Protein AF-A0A2E5NGU3-F1 (afdb_monomer_lite)

Structure (mmCIF, N/CA/C/O backbone):
data_AF-A0A2E5NGU3-F1
#
_entry.id   AF-A0A2E5NGU3-F1
#
loop_
_atom_site.group_PDB
_atom_site.id
_atom_site.type_symbol
_atom_site.label_atom_id
_atom_site.label_alt_id
_atom_site.label_comp_id
_atom_site.label_asym_id
_atom_site.label_entity_id
_atom_site.label_seq_id
_atom_site.pdbx_PDB_ins_code
_atom_site.Cartn_x
_atom_site.Cartn_y
_atom_site.Cartn_z
_atom_site.occupancy
_atom_site.B_iso_or_equiv
_atom_site.auth_seq_id
_atom_site.auth_comp_id
_atom_site.auth_asym_id
_atom_site.auth_atom_id
_atom_site.pdbx_PDB_model_num
ATOM 1 N N . MET A 1 1 ? -1.882 14.318 8.779 1.00 90.50 1 MET A N 1
ATOM 2 C CA . MET A 1 1 ? -1.784 12.913 9.218 1.00 90.50 1 MET A CA 1
ATOM 3 C C . MET A 1 1 ? -1.372 12.943 10.666 1.00 90.50 1 MET A C 1
ATOM 5 O O . MET A 1 1 ? -0.532 13.774 10.994 1.00 90.50 1 MET A O 1
ATOM 9 N N . ARG A 1 2 ? -1.967 12.102 11.505 1.00 94.69 2 ARG A N 1
ATOM 10 C CA . ARG A 1 2 ? -1.539 11.923 12.894 1.00 94.69 2 ARG A CA 1
ATOM 11 C C . ARG A 1 2 ? -1.647 10.456 13.289 1.00 94.69 2 ARG A C 1
ATOM 13 O O . ARG A 1 2 ? -2.562 9.778 12.820 1.00 94.69 2 ARG A O 1
ATOM 20 N N . GLU A 1 3 ? -0.719 10.014 14.126 1.00 96.81 3 GLU A N 1
ATOM 21 C CA . GLU A 1 3 ? -0.807 8.746 14.852 1.00 96.81 3 GLU A CA 1
ATOM 22 C C . GLU A 1 3 ? -1.838 8.894 15.981 1.00 96.81 3 GLU A C 1
ATOM 24 O O . GLU A 1 3 ? -1.931 9.961 16.596 1.00 96.81 3 GLU A O 1
ATOM 29 N N . VAL A 1 4 ? -2.654 7.865 16.204 1.00 97.12 4 VAL A N 1
ATOM 30 C CA . VAL A 1 4 ? -3.703 7.825 17.232 1.00 97.12 4 VAL A CA 1
ATOM 31 C C . VAL A 1 4 ? -3.799 6.426 17.832 1.00 97.12 4 VAL A C 1
ATOM 33 O O . VAL A 1 4 ? -3.482 5.440 17.165 1.00 97.12 4 VAL A O 1
ATOM 36 N N . SER A 1 5 ? -4.264 6.340 19.077 1.00 96.75 5 SER A N 1
ATOM 37 C CA . SER A 1 5 ? -4.714 5.072 19.650 1.00 96.75 5 SER A CA 1
ATOM 38 C C . SER A 1 5 ? -6.138 4.755 19.183 1.00 96.75 5 SER A C 1
ATOM 40 O O . SER A 1 5 ? -6.869 5.646 18.733 1.00 96.75 5 SER A O 1
ATOM 42 N N . TRP A 1 6 ? -6.552 3.494 19.313 1.00 96.88 6 TRP A N 1
ATOM 43 C CA . TRP A 1 6 ? -7.952 3.131 19.105 1.00 96.88 6 TRP A CA 1
ATOM 44 C C . TRP A 1 6 ? -8.870 3.886 20.069 1.00 96.88 6 TRP A C 1
ATOM 46 O O . TRP A 1 6 ? -9.827 4.513 19.629 1.00 96.88 6 TRP A O 1
ATOM 56 N N . ALA A 1 7 ? -8.535 3.908 21.363 1.00 96.06 7 ALA A N 1
ATOM 57 C CA . ALA A 1 7 ? -9.346 4.543 22.401 1.00 96.06 7 ALA A CA 1
ATOM 58 C C . ALA A 1 7 ? -9.624 6.035 22.134 1.00 96.06 7 ALA A C 1
ATOM 60 O O . ALA A 1 7 ? -10.742 6.500 22.345 1.00 96.06 7 ALA A O 1
ATOM 61 N N . ASP A 1 8 ? -8.640 6.777 21.618 1.00 95.75 8 ASP A N 1
ATOM 62 C CA . ASP A 1 8 ? -8.773 8.223 21.383 1.00 95.75 8 ASP A CA 1
ATOM 63 C C . ASP A 1 8 ? -9.542 8.575 20.102 1.00 95.75 8 ASP A C 1
ATOM 65 O O . ASP A 1 8 ? -9.946 9.724 19.903 1.00 95.75 8 ASP A O 1
ATOM 69 N N . ALA A 1 9 ? -9.667 7.626 19.173 1.00 96.88 9 ALA A N 1
ATOM 70 C CA . ALA A 1 9 ? -10.109 7.903 17.810 1.00 96.88 9 ALA A CA 1
ATOM 71 C C . ALA A 1 9 ? -11.081 6.862 17.239 1.00 96.88 9 ALA A C 1
ATOM 73 O O . ALA A 1 9 ? -11.336 6.870 16.031 1.00 96.88 9 ALA A O 1
ATOM 74 N N . GLN A 1 10 ? -11.636 6.002 18.093 1.00 96.81 10 GLN A N 1
ATOM 75 C CA . GLN A 1 10 ? -12.489 4.877 17.720 1.00 96.81 10 GLN A CA 1
ATOM 76 C C . GLN A 1 10 ? -13.621 5.302 16.785 1.00 96.81 10 GLN A C 1
ATOM 78 O O . GLN A 1 10 ? -13.763 4.728 15.712 1.00 96.81 10 GLN A O 1
ATOM 83 N N . GLU A 1 11 ? -14.379 6.341 17.139 1.00 97.31 11 GLU A N 1
ATOM 84 C CA . GLU A 1 11 ? -15.518 6.803 16.337 1.00 97.31 11 GLU A CA 1
ATOM 85 C C . GLU A 1 11 ? -15.098 7.200 14.912 1.00 97.31 11 GLU A C 1
ATOM 87 O O . GLU A 1 11 ? -15.717 6.789 13.931 1.00 97.31 11 GLU A O 1
ATOM 92 N N . ALA A 1 12 ? -13.995 7.941 14.776 1.00 97.50 12 ALA A N 1
ATOM 93 C CA . ALA A 1 12 ? -13.484 8.366 13.475 1.00 97.50 12 ALA A CA 1
ATOM 94 C C . ALA A 1 12 ? -12.958 7.183 12.644 1.00 97.50 12 ALA A C 1
ATOM 96 O O . ALA A 1 12 ? -13.209 7.114 11.439 1.00 97.50 12 ALA A O 1
ATOM 97 N N . LEU A 1 13 ? -12.239 6.250 13.278 1.00 98.06 13 LEU A N 1
ATOM 98 C CA . LEU A 1 13 ? -11.728 5.040 12.631 1.00 98.06 13 LEU A CA 1
ATOM 99 C C . LEU A 1 13 ? -12.879 4.145 12.166 1.00 98.06 13 LEU A C 1
ATOM 101 O O . LEU A 1 13 ? -12.899 3.730 11.007 1.00 98.06 13 LEU A O 1
ATOM 105 N N . GLN A 1 14 ? -13.859 3.903 13.039 1.00 97.69 14 GLN A N 1
ATOM 106 C CA . GLN A 1 14 ? -15.033 3.098 12.724 1.00 97.69 14 GLN A CA 1
ATOM 107 C C . GLN A 1 14 ? -15.872 3.738 11.621 1.00 97.69 14 GLN A C 1
ATOM 109 O O . GLN A 1 14 ? -16.286 3.040 10.701 1.00 97.69 14 GLN A O 1
ATOM 114 N N . SER A 1 15 ? -16.070 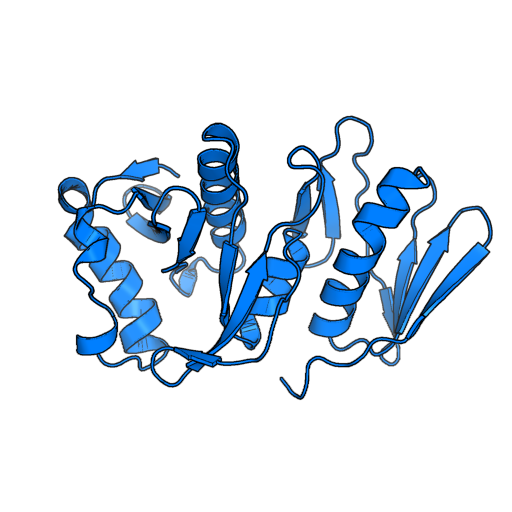5.058 11.656 1.00 97.50 15 SER A N 1
ATOM 115 C CA . SER A 1 15 ? -16.826 5.776 10.628 1.00 97.50 15 SER A CA 1
ATOM 116 C C . SER A 1 15 ? -16.208 5.619 9.234 1.00 97.50 15 SER A C 1
ATOM 118 O O . SER A 1 15 ? -16.922 5.311 8.280 1.00 97.50 15 SER A O 1
ATOM 120 N N . ILE A 1 16 ? -14.883 5.771 9.103 1.00 98.12 16 ILE A N 1
ATOM 121 C CA . ILE A 1 16 ? -14.189 5.602 7.814 1.00 98.12 16 ILE A CA 1
ATOM 122 C C . ILE A 1 16 ? -14.246 4.143 7.350 1.00 98.12 16 ILE A C 1
ATOM 124 O O . ILE A 1 16 ? -14.541 3.877 6.186 1.00 98.12 16 ILE A O 1
ATOM 128 N N . ARG A 1 17 ? -13.942 3.199 8.248 1.00 98.12 17 ARG A N 1
ATOM 129 C CA . ARG A 1 17 ? -13.890 1.762 7.934 1.00 98.12 17 ARG A CA 1
ATOM 130 C C . ARG A 1 17 ? -15.268 1.214 7.576 1.00 98.12 17 ARG A C 1
ATOM 132 O O . ARG A 1 17 ? -15.369 0.447 6.632 1.00 98.12 17 ARG A O 1
ATOM 139 N N . THR A 1 18 ? -16.326 1.681 8.235 1.00 98.19 18 THR A N 1
ATOM 140 C CA . THR A 1 18 ? -17.709 1.314 7.893 1.00 98.19 18 THR A CA 1
ATOM 141 C C . THR A 1 18 ? -18.058 1.761 6.478 1.00 98.19 18 THR A C 1
ATOM 143 O O . THR A 1 18 ? -18.464 0.937 5.670 1.00 98.19 18 THR A O 1
ATOM 146 N N . GLN A 1 19 ? -17.812 3.029 6.137 1.00 98.12 19 GLN A N 1
ATOM 147 C CA . GLN A 1 19 ? -18.104 3.543 4.794 1.00 98.12 19 GLN A CA 1
ATOM 148 C C . GLN A 1 19 ? -17.343 2.790 3.694 1.00 98.12 19 GLN A C 1
ATOM 150 O O . GLN A 1 19 ? -17.891 2.501 2.635 1.00 98.12 19 GLN A O 1
ATOM 155 N N . VAL A 1 20 ? -16.065 2.476 3.927 1.00 97.38 20 VAL A N 1
ATOM 156 C CA . VAL A 1 20 ? -15.205 1.890 2.888 1.00 97.38 20 VAL A CA 1
ATOM 157 C C . VAL A 1 20 ? -15.307 0.367 2.831 1.00 97.38 20 VAL A C 1
ATOM 159 O O . VAL A 1 20 ? -15.466 -0.186 1.749 1.00 97.38 20 VAL A O 1
ATOM 162 N N . PHE A 1 21 ? -15.190 -0.329 3.957 1.00 96.94 21 PHE A N 1
ATOM 163 C CA . PHE A 1 21 ? -15.131 -1.791 3.977 1.00 96.94 21 PHE A CA 1
ATOM 164 C C . PHE A 1 21 ? -16.527 -2.416 4.011 1.00 96.94 21 PHE A C 1
ATOM 166 O O . PHE A 1 21 ? -16.807 -3.322 3.233 1.00 96.94 21 PHE A O 1
ATOM 173 N N . ILE A 1 22 ? -17.434 -1.891 4.833 1.00 97.31 22 ILE A N 1
ATOM 174 C CA . ILE A 1 22 ? -18.773 -2.473 4.992 1.00 97.31 22 ILE A CA 1
ATOM 175 C C . ILE A 1 22 ? -19.712 -1.976 3.888 1.00 97.31 22 ILE A C 1
ATOM 177 O O . ILE A 1 22 ? -20.238 -2.766 3.113 1.00 97.31 22 ILE A O 1
ATOM 181 N N . GLU A 1 23 ? -19.923 -0.664 3.788 1.00 97.81 23 GLU A N 1
ATOM 182 C CA . GLU A 1 23 ? -20.938 -0.097 2.889 1.00 97.81 23 GLU A CA 1
ATOM 183 C C . GLU A 1 23 ? -20.520 -0.169 1.416 1.00 97.81 23 GLU A C 1
ATOM 185 O O . GLU A 1 23 ? -21.327 -0.521 0.557 1.00 97.81 23 GLU A O 1
ATOM 190 N N . GLU A 1 24 ? -19.265 0.169 1.108 1.00 96.19 24 GLU A N 1
ATOM 191 C CA . GLU A 1 24 ? -18.770 0.179 -0.271 1.00 96.19 24 GLU A CA 1
ATOM 192 C C . GLU A 1 24 ? -18.298 -1.200 -0.747 1.00 96.19 24 GLU A C 1
ATOM 194 O O . GLU A 1 24 ? -18.625 -1.589 -1.869 1.00 96.19 24 GLU A O 1
ATOM 199 N N . GLN A 1 25 ? -17.516 -1.924 0.059 1.00 95.19 25 GLN A N 1
ATOM 200 C CA . GLN A 1 25 ? -16.941 -3.214 -0.349 1.00 95.19 25 GLN A CA 1
ATOM 201 C C . GLN A 1 25 ? -17.793 -4.424 0.050 1.00 95.19 25 GLN A C 1
ATOM 203 O O . GLN A 1 25 ? -17.547 -5.515 -0.458 1.00 95.19 25 GLN A O 1
ATOM 208 N N . GLY A 1 26 ? -18.813 -4.243 0.894 1.00 96.12 26 GLY A N 1
ATOM 209 C CA . GLY A 1 26 ? -19.722 -5.318 1.284 1.00 96.12 26 GLY A CA 1
ATOM 210 C C . GLY A 1 26 ? -19.118 -6.334 2.255 1.00 96.12 26 GLY A C 1
ATOM 211 O O . GLY A 1 26 ? -19.627 -7.450 2.325 1.00 96.12 26 GLY A O 1
ATOM 212 N N . ILE A 1 27 ? -18.049 -5.979 2.978 1.00 95.81 27 ILE A N 1
ATOM 213 C CA . ILE A 1 27 ? -17.490 -6.823 4.043 1.00 95.81 27 ILE A CA 1
ATOM 214 C C . ILE A 1 27 ? -18.520 -6.934 5.172 1.00 95.81 27 ILE A C 1
ATOM 216 O O . ILE A 1 27 ? -19.114 -5.931 5.581 1.00 95.81 27 ILE A O 1
ATOM 220 N N . ASP A 1 28 ? -18.736 -8.149 5.681 1.00 95.69 28 ASP A N 1
ATOM 221 C CA . ASP A 1 28 ? -19.630 -8.360 6.816 1.00 95.69 28 ASP A CA 1
ATOM 222 C C . ASP A 1 28 ? -19.111 -7.564 8.031 1.00 95.69 28 ASP A C 1
ATOM 224 O O . ASP A 1 28 ? -17.925 -7.649 8.365 1.00 95.69 28 ASP A O 1
ATOM 228 N N . PRO A 1 29 ? -19.964 -6.790 8.730 1.00 94.56 29 PRO A N 1
ATOM 229 C CA . PRO A 1 29 ? -19.544 -6.048 9.913 1.00 94.56 29 PRO A CA 1
ATOM 230 C C . PRO A 1 29 ? -18.823 -6.894 10.970 1.00 94.56 29 PRO A C 1
ATOM 232 O O . PRO A 1 29 ? -18.005 -6.354 11.710 1.00 94.56 29 PRO A O 1
ATOM 235 N N . SER A 1 30 ? -19.126 -8.191 11.071 1.00 93.31 30 SER A N 1
ATOM 236 C CA . SER A 1 30 ? -18.478 -9.105 12.016 1.00 93.31 30 SER A CA 1
ATOM 237 C C . SER A 1 30 ? -17.044 -9.491 11.637 1.00 93.31 30 SER A C 1
ATOM 239 O O . SER A 1 30 ? -16.277 -9.837 12.534 1.00 93.31 30 SER A O 1
ATOM 241 N N . ASP A 1 31 ? -16.658 -9.354 10.365 1.00 93.56 31 ASP A N 1
ATOM 242 C CA . ASP A 1 31 ? -15.305 -9.644 9.869 1.00 93.56 31 ASP A CA 1
ATOM 243 C C . ASP A 1 31 ? -14.371 -8.419 9.924 1.00 93.56 31 ASP A C 1
ATOM 245 O O . ASP A 1 31 ? -13.144 -8.547 9.888 1.00 93.56 31 ASP A O 1
ATOM 249 N N . GLU A 1 32 ? -14.930 -7.209 10.018 1.00 94.75 32 GLU A N 1
ATOM 250 C CA . GLU A 1 32 ? -14.151 -5.968 9.953 1.00 94.75 32 GLU A CA 1
ATOM 251 C C . GLU A 1 32 ? -13.448 -5.622 11.275 1.00 94.75 32 GLU A C 1
ATOM 253 O O . GLU A 1 32 ? -12.320 -5.114 11.273 1.00 94.75 32 GLU A O 1
ATOM 258 N N . TRP A 1 33 ? -14.107 -5.861 12.409 1.00 94.06 33 TRP A N 1
ATOM 259 C CA . TRP A 1 33 ? -13.610 -5.469 13.730 1.00 94.06 33 TRP A CA 1
ATOM 260 C C . TRP A 1 33 ? -12.882 -6.630 14.395 1.00 94.06 33 TRP A C 1
ATOM 262 O O . TRP A 1 33 ? -13.455 -7.701 14.574 1.00 94.06 33 TRP A O 1
ATOM 272 N N . ASP A 1 34 ? -11.639 -6.410 14.828 1.00 92.19 34 ASP A N 1
ATOM 273 C CA . ASP A 1 34 ? -10.843 -7.464 15.459 1.00 92.19 34 ASP A CA 1
ATOM 274 C C . ASP A 1 34 ? -10.183 -6.995 16.769 1.00 92.19 34 ASP A C 1
ATOM 276 O O . ASP A 1 34 ? -9.945 -5.799 16.950 1.00 92.19 34 ASP A O 1
ATOM 280 N N . PRO A 1 35 ? -9.873 -7.907 17.717 1.00 94.06 35 PRO A N 1
ATOM 281 C CA . PRO A 1 35 ? -9.269 -7.529 18.997 1.00 94.06 35 PRO A CA 1
ATOM 282 C C . PRO A 1 35 ? -7.923 -6.812 18.866 1.00 94.06 35 PRO A C 1
ATOM 284 O O . PRO A 1 35 ? -7.572 -6.025 19.744 1.00 94.06 35 PRO A O 1
ATOM 287 N N . ALA A 1 36 ? -7.186 -7.045 17.773 1.00 95.94 36 ALA A N 1
ATOM 288 C CA . ALA A 1 36 ? -5.896 -6.406 17.551 1.00 95.94 36 ALA A CA 1
ATOM 289 C C . ALA A 1 36 ? -6.039 -4.903 17.267 1.00 95.94 36 ALA A C 1
ATOM 291 O O . ALA A 1 36 ? -5.054 -4.176 17.371 1.00 95.94 36 ALA A O 1
ATOM 292 N N . ASP A 1 37 ? -7.248 -4.405 16.977 1.00 96.38 37 ASP A N 1
ATOM 293 C CA . ASP A 1 37 ? -7.513 -2.970 16.884 1.00 96.38 37 ASP A CA 1
ATOM 294 C C . ASP A 1 37 ? -7.133 -2.219 18.165 1.00 96.38 37 ASP A C 1
ATOM 296 O O . ASP A 1 37 ? -6.654 -1.094 18.066 1.00 96.38 37 ASP A O 1
ATOM 300 N N . GLN A 1 38 ? -7.278 -2.826 19.345 1.00 96.69 38 GLN A N 1
ATOM 301 C CA . GLN A 1 38 ? -7.003 -2.147 20.617 1.00 96.69 38 GLN A CA 1
ATOM 302 C C . GLN A 1 38 ? -5.518 -1.828 20.817 1.00 96.69 38 GLN A C 1
ATOM 304 O O . GLN A 1 38 ? -5.183 -0.750 21.306 1.00 96.69 38 GLN A O 1
ATOM 309 N N . ASP A 1 39 ? -4.641 -2.739 20.393 1.00 95.81 39 ASP A N 1
ATOM 310 C CA . ASP A 1 39 ? -3.193 -2.647 20.612 1.00 95.81 39 ASP A CA 1
ATOM 311 C C . ASP A 1 39 ? -2.434 -2.104 19.389 1.00 95.81 39 ASP A C 1
ATOM 313 O O . ASP A 1 39 ? -1.227 -1.852 19.443 1.00 95.81 39 ASP A O 1
ATOM 317 N N . ALA A 1 40 ? -3.126 -1.925 18.263 1.00 97.50 40 ALA A N 1
ATOM 318 C CA . ALA A 1 40 ? -2.519 -1.448 17.034 1.00 97.50 40 ALA A CA 1
ATOM 319 C C . ALA A 1 40 ? -2.183 0.047 17.074 1.00 97.50 40 ALA A C 1
ATOM 321 O O . ALA A 1 40 ? -2.846 0.865 17.715 1.00 97.50 40 ALA A O 1
ATOM 322 N N . ILE A 1 41 ? -1.193 0.426 16.266 1.00 97.88 41 ILE A N 1
ATOM 323 C CA . ILE A 1 41 ? -0.939 1.831 15.953 1.00 97.88 41 ILE A CA 1
ATOM 324 C C . ILE A 1 41 ? -1.881 2.234 14.822 1.00 97.88 41 ILE A C 1
ATOM 326 O O . ILE A 1 41 ? -1.852 1.633 13.744 1.00 97.88 41 ILE A O 1
ATOM 330 N N . HIS A 1 42 ? -2.683 3.276 15.032 1.00 98.31 42 HIS A N 1
ATOM 331 C CA . HIS A 1 42 ? -3.594 3.789 14.012 1.00 98.31 42 HIS A CA 1
ATOM 332 C C . HIS A 1 42 ? -3.118 5.128 13.469 1.00 98.31 42 HIS A C 1
ATOM 334 O O . HIS A 1 42 ? -2.449 5.913 14.139 1.00 98.31 42 HIS A O 1
ATOM 340 N N . MET A 1 43 ? -3.496 5.414 12.231 1.00 97.81 43 MET A N 1
ATOM 341 C CA . MET A 1 43 ? -3.272 6.702 11.591 1.00 97.81 43 MET A CA 1
ATOM 342 C C . MET A 1 43 ? -4.583 7.273 11.103 1.00 97.81 43 MET A C 1
ATOM 344 O O . MET A 1 43 ? -5.407 6.562 10.532 1.00 97.81 43 MET A O 1
ATOM 348 N N . LEU A 1 44 ? -4.717 8.590 11.238 1.00 97.75 44 LEU A N 1
ATOM 349 C CA . LEU A 1 44 ? -5.826 9.340 10.673 1.00 97.75 44 LEU A CA 1
ATOM 350 C C . LEU A 1 44 ? -5.353 10.429 9.714 1.00 97.75 44 LEU A C 1
ATOM 352 O O . LEU A 1 44 ? -4.488 11.266 10.011 1.00 97.75 44 LEU A O 1
ATOM 356 N N . ALA A 1 45 ? -5.999 10.441 8.555 1.00 96.69 45 ALA A N 1
ATOM 357 C CA . ALA A 1 45 ? -6.017 11.547 7.625 1.00 96.69 45 ALA A CA 1
ATOM 358 C C . ALA A 1 45 ? -7.197 12.454 7.948 1.00 96.69 45 ALA A C 1
ATOM 360 O O . ALA A 1 45 ? -8.331 11.994 8.053 1.00 96.69 45 ALA A O 1
ATOM 361 N N . GLN A 1 46 ? -6.932 13.752 8.063 1.00 93.88 46 GLN A N 1
ATOM 362 C CA . GLN A 1 46 ? -7.960 14.756 8.302 1.00 93.88 46 GLN A CA 1
ATOM 363 C C . GLN A 1 46 ? -7.901 15.840 7.230 1.00 93.88 46 GLN A C 1
ATOM 365 O O . GLN A 1 46 ? -6.820 16.214 6.763 1.00 93.88 46 GLN A O 1
ATOM 370 N N . HIS A 1 47 ? -9.075 16.333 6.850 1.00 89.25 47 HIS A N 1
ATOM 371 C CA . HIS A 1 47 ? -9.253 17.525 6.037 1.00 89.25 47 HIS A CA 1
ATOM 372 C C . HIS A 1 47 ? -10.084 18.526 6.845 1.00 89.25 47 HIS A C 1
ATOM 374 O O . HIS A 1 47 ? -11.280 18.326 7.053 1.00 89.25 47 HIS A O 1
ATOM 380 N N . GLY A 1 48 ? -9.429 19.564 7.373 1.00 88.06 48 GLY A N 1
ATOM 381 C CA . GLY A 1 48 ? -10.019 20.383 8.433 1.00 88.06 48 GLY A CA 1
ATOM 382 C C . GLY A 1 48 ? -10.316 19.523 9.665 1.00 88.06 48 GLY A C 1
ATOM 383 O O . GLY A 1 48 ? -9.442 18.791 10.127 1.00 88.06 48 GLY A O 1
ATOM 384 N N . ASN A 1 49 ? -11.559 19.569 10.146 1.00 86.69 49 ASN A N 1
ATOM 385 C CA . ASN A 1 49 ? -12.010 18.783 11.300 1.00 86.69 49 ASN A CA 1
ATOM 386 C C . ASN A 1 49 ? -12.568 17.401 10.922 1.00 86.69 49 ASN A C 1
ATOM 388 O O . ASN A 1 49 ? -12.902 16.614 11.804 1.00 86.69 49 ASN A O 1
ATOM 392 N N . THR A 1 50 ? -12.664 17.082 9.630 1.00 91.56 50 THR A N 1
ATOM 393 C CA . THR A 1 50 ? -13.258 15.828 9.156 1.00 91.56 50 THR A CA 1
ATOM 394 C C . THR A 1 50 ? -12.184 14.766 8.966 1.00 91.56 50 THR A C 1
ATOM 396 O O . THR A 1 50 ? -11.167 15.016 8.315 1.00 91.56 50 THR A O 1
ATOM 399 N N . ALA A 1 51 ? -12.403 13.570 9.514 1.00 95.94 51 ALA A N 1
ATOM 400 C CA . ALA A 1 51 ? -11.578 12.403 9.228 1.00 95.94 51 ALA A CA 1
ATOM 401 C C . ALA A 1 51 ? -11.933 11.858 7.835 1.00 95.94 51 ALA A C 1
ATOM 403 O O . ALA A 1 51 ? -13.102 11.669 7.520 1.00 95.94 51 ALA A O 1
ATOM 404 N N . VAL A 1 52 ? -10.927 11.653 6.985 1.00 97.12 52 VAL A N 1
ATOM 405 C CA . VAL A 1 52 ? -11.125 11.324 5.560 1.00 97.12 52 VAL A CA 1
ATOM 406 C C . VAL A 1 52 ? -10.367 10.076 5.103 1.00 97.12 52 VAL A C 1
ATOM 408 O O . VAL A 1 52 ? -10.469 9.658 3.952 1.00 97.12 52 VAL A O 1
ATOM 411 N N . GLY A 1 53 ? -9.578 9.477 5.987 1.00 97.94 53 GLY A N 1
ATOM 412 C CA . GLY A 1 53 ? -8.879 8.232 5.713 1.00 97.94 53 GLY A CA 1
ATOM 413 C C . GLY A 1 53 ? -8.152 7.710 6.942 1.00 97.94 53 GLY A C 1
ATOM 414 O O . GLY A 1 53 ? -7.859 8.475 7.862 1.00 97.94 53 GLY A O 1
ATOM 415 N N . CYS A 1 54 ? -7.871 6.415 6.958 1.00 98.44 54 CYS A N 1
ATOM 416 C CA . CYS A 1 54 ? -7.180 5.754 8.050 1.00 98.44 54 CYS A CA 1
ATOM 417 C C . CYS A 1 54 ? -6.256 4.635 7.561 1.00 98.44 54 CYS A C 1
ATOM 419 O O . CYS A 1 54 ? -6.312 4.216 6.402 1.00 98.44 54 CYS A O 1
ATOM 421 N N . ALA A 1 55 ? -5.377 4.204 8.458 1.00 98.25 55 ALA A N 1
ATOM 422 C CA . ALA A 1 55 ? -4.530 3.033 8.303 1.00 98.25 55 ALA A CA 1
ATOM 423 C C . ALA A 1 55 ? -4.222 2.445 9.682 1.00 98.25 5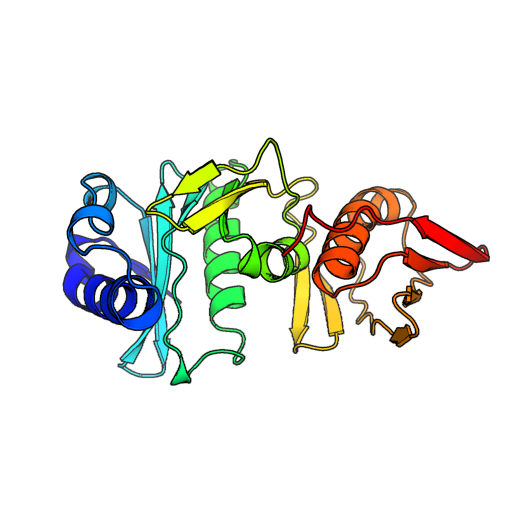5 ALA A C 1
ATOM 425 O O . ALA A 1 55 ? -4.265 3.161 10.685 1.00 98.25 55 ALA A O 1
ATOM 426 N N . ARG A 1 56 ? -3.844 1.170 9.710 1.00 98.31 56 ARG A N 1
ATOM 427 C CA . ARG A 1 56 ? -3.425 0.443 10.908 1.00 98.31 56 ARG A CA 1
ATOM 428 C C . ARG A 1 56 ? -2.046 -0.176 10.696 1.00 98.31 56 ARG A C 1
ATOM 430 O O . ARG A 1 56 ? -1.774 -0.688 9.610 1.00 98.31 56 ARG A O 1
ATOM 437 N N . ILE A 1 57 ? -1.205 -0.178 11.729 1.00 98.31 57 ILE A N 1
ATOM 438 C CA . ILE A 1 57 ? 0.012 -0.992 11.808 1.00 98.31 57 ILE A CA 1
ATOM 439 C C . ILE A 1 57 ? -0.126 -1.995 12.952 1.00 98.31 57 ILE A C 1
ATOM 441 O O . ILE A 1 57 ? -0.346 -1.606 14.099 1.00 98.31 57 ILE A O 1
ATOM 445 N N . LEU A 1 58 ? 0.094 -3.269 12.637 1.00 98.00 58 LEU A N 1
ATOM 446 C CA . LEU A 1 58 ? 0.269 -4.349 13.606 1.00 98.00 58 LEU A CA 1
ATOM 447 C C . LEU A 1 58 ? 1.752 -4.707 13.746 1.00 98.00 58 LEU A C 1
ATOM 449 O O . LEU A 1 58 ? 2.484 -4.737 12.750 1.00 98.00 58 LEU A O 1
ATOM 453 N N . ASP A 1 59 ? 2.185 -4.956 14.984 1.00 96.00 59 ASP A N 1
ATOM 454 C CA . ASP A 1 59 ? 3.535 -5.415 15.354 1.00 96.00 59 ASP A CA 1
ATOM 455 C C . ASP A 1 59 ? 4.686 -4.585 14.765 1.00 96.00 59 ASP A C 1
ATOM 457 O O . ASP A 1 59 ? 5.768 -5.106 14.487 1.00 96.00 59 ASP A O 1
ATOM 461 N N . LEU A 1 60 ? 4.444 -3.290 14.516 1.00 95.94 60 LEU A N 1
ATOM 462 C CA . LEU A 1 60 ? 5.377 -2.396 13.817 1.00 95.94 60 LEU A CA 1
ATOM 463 C C . LEU A 1 60 ? 5.866 -2.960 12.470 1.00 95.94 60 LEU A C 1
ATOM 465 O O . LEU A 1 60 ? 6.990 -2.680 12.062 1.00 95.94 60 LEU A O 1
ATOM 469 N N . LYS A 1 61 ? 5.040 -3.761 11.784 1.00 95.06 61 LYS A N 1
ATOM 470 C CA . LYS A 1 61 ? 5.406 -4.459 10.540 1.00 95.06 61 LYS A CA 1
ATOM 471 C C . LYS A 1 61 ? 4.290 -4.483 9.506 1.00 95.06 61 LYS A C 1
ATOM 473 O O . LYS A 1 61 ? 4.532 -4.155 8.345 1.00 95.06 61 LYS A O 1
ATOM 478 N N . LYS A 1 62 ? 3.086 -4.908 9.897 1.00 97.75 62 LYS A N 1
ATOM 479 C CA . LYS A 1 62 ? 1.997 -5.178 8.951 1.00 97.75 62 LYS A CA 1
ATOM 480 C C . LYS A 1 62 ? 1.070 -3.977 8.842 1.00 97.75 62 LYS A C 1
ATOM 482 O O . LYS A 1 62 ? 0.385 -3.637 9.802 1.00 97.75 62 LYS A O 1
ATOM 487 N N . ILE A 1 63 ? 1.032 -3.365 7.664 1.00 98.38 63 ILE A N 1
ATOM 488 C CA . ILE A 1 63 ? 0.084 -2.308 7.317 1.00 98.38 63 ILE A CA 1
ATOM 489 C C . ILE A 1 63 ? -1.237 -2.966 6.910 1.00 98.38 63 ILE A C 1
ATOM 491 O O . ILE A 1 63 ? -1.258 -3.911 6.121 1.00 98.38 63 ILE A O 1
ATOM 495 N N . GLY A 1 64 ? -2.345 -2.460 7.437 1.00 97.19 64 GLY A N 1
ATOM 496 C CA . GLY A 1 64 ? -3.691 -2.929 7.125 1.00 97.19 64 GLY A CA 1
ATOM 497 C C . GLY A 1 64 ? -4.729 -1.828 7.302 1.00 97.19 64 GLY A C 1
ATOM 498 O O . GLY A 1 64 ? -4.383 -0.687 7.615 1.00 97.19 64 GLY A O 1
ATOM 499 N N . ARG A 1 65 ? -6.004 -2.172 7.075 1.00 96.88 65 ARG A N 1
ATOM 500 C CA . ARG A 1 65 ? -7.158 -1.257 7.207 1.00 96.88 65 ARG A CA 1
ATOM 501 C C . ARG A 1 65 ? -6.928 0.099 6.514 1.00 96.88 65 ARG A C 1
ATOM 503 O O . ARG A 1 65 ? -7.319 1.147 7.017 1.00 96.88 65 ARG A O 1
ATOM 510 N N . MET A 1 66 ? -6.241 0.077 5.370 1.00 97.56 66 MET A N 1
ATOM 511 C CA . MET A 1 66 ? -5.993 1.264 4.552 1.00 97.56 66 MET A CA 1
ATOM 512 C C . MET A 1 66 ? -7.301 1.682 3.885 1.00 97.56 66 MET A C 1
ATOM 514 O O . MET A 1 66 ? -7.761 1.016 2.963 1.00 97.56 66 MET A O 1
ATOM 518 N N . ALA A 1 67 ? -7.883 2.792 4.330 1.00 97.44 67 ALA A N 1
ATOM 519 C CA . ALA A 1 67 ? -9.166 3.274 3.833 1.00 97.44 67 ALA A CA 1
ATOM 520 C C . ALA A 1 67 ? -9.136 4.784 3.599 1.00 97.44 67 ALA A C 1
ATOM 522 O O . ALA A 1 67 ? -8.585 5.548 4.389 1.00 97.44 67 ALA A O 1
ATOM 523 N N . VAL A 1 68 ? -9.748 5.230 2.504 1.00 97.06 68 VAL A N 1
ATOM 524 C CA . VAL A 1 68 ? -9.956 6.647 2.181 1.00 97.06 68 VAL A CA 1
ATOM 525 C C . VAL A 1 68 ? -11.375 6.789 1.652 1.00 97.06 68 VAL A C 1
ATOM 527 O O . VAL A 1 68 ? -11.745 6.067 0.720 1.00 97.06 68 VAL A O 1
ATOM 530 N N . ILE A 1 69 ? -12.150 7.715 2.220 1.00 96.62 69 ILE A N 1
ATOM 531 C CA . ILE A 1 69 ? -13.536 7.956 1.790 1.00 96.62 69 ILE A CA 1
ATOM 532 C C . ILE A 1 69 ? -13.570 8.398 0.324 1.00 96.62 69 ILE A C 1
ATOM 534 O O . ILE A 1 69 ? -12.650 9.074 -0.158 1.00 96.62 69 ILE A O 1
ATOM 538 N N . ARG A 1 70 ? -14.607 7.984 -0.404 1.00 93.56 70 ARG A N 1
ATOM 539 C CA . ARG A 1 70 ? -14.682 8.089 -1.867 1.00 93.56 70 ARG A CA 1
ATOM 540 C C . ARG A 1 70 ? -14.502 9.523 -2.374 1.00 93.56 70 ARG A C 1
ATOM 542 O O . ARG A 1 70 ? -13.811 9.739 -3.368 1.00 93.56 70 ARG A O 1
ATOM 549 N N . GLU A 1 71 ? -15.048 10.497 -1.658 1.00 91.56 71 GLU A N 1
ATOM 550 C CA . GLU A 1 71 ? -15.121 11.920 -2.012 1.00 91.56 71 GLU A CA 1
ATOM 551 C C . GLU A 1 71 ? -13.743 12.593 -2.073 1.00 91.56 71 GLU A C 1
ATOM 553 O O . GLU A 1 71 ? -13.559 13.586 -2.784 1.00 91.56 71 GLU A O 1
ATOM 558 N N . ILE A 1 72 ? -12.761 12.066 -1.330 1.00 89.62 72 ILE A N 1
ATOM 559 C CA . ILE A 1 72 ? -11.411 12.638 -1.241 1.00 89.62 72 ILE A CA 1
ATOM 560 C C . ILE A 1 72 ? -10.350 11.806 -1.978 1.00 89.62 72 ILE A C 1
ATOM 562 O O . ILE A 1 72 ? -9.164 12.168 -1.974 1.00 89.62 72 ILE A O 1
ATOM 566 N N . ARG A 1 73 ? -10.735 10.688 -2.610 1.00 87.75 73 ARG A N 1
ATOM 567 C CA . ARG A 1 73 ? -9.809 9.860 -3.399 1.00 87.75 73 ARG A CA 1
ATOM 568 C C . ARG A 1 73 ? -9.194 10.665 -4.543 1.00 87.75 73 ARG A C 1
ATOM 570 O O . ARG A 1 73 ? -9.664 11.736 -4.916 1.00 87.75 73 ARG A O 1
ATOM 577 N N . HIS A 1 74 ? -8.073 10.167 -5.063 1.00 81.25 74 HIS A N 1
ATOM 578 C CA . HIS A 1 74 ? -7.273 10.840 -6.098 1.00 81.25 74 HIS A CA 1
ATOM 579 C C . HIS A 1 74 ? -6.683 12.203 -5.680 1.00 81.25 74 HIS A C 1
ATOM 581 O O . HIS A 1 74 ? -6.160 12.935 -6.513 1.00 81.25 74 HIS A O 1
ATOM 587 N N . ARG A 1 75 ? -6.684 12.526 -4.376 1.00 82.94 75 ARG A N 1
ATOM 588 C CA . ARG A 1 75 ? -6.006 13.703 -3.796 1.00 82.94 75 ARG A CA 1
ATOM 589 C C . ARG A 1 75 ? -4.749 13.344 -2.993 1.00 82.94 75 ARG A C 1
ATOM 591 O O . ARG A 1 75 ? -4.396 14.024 -2.029 1.00 82.94 75 ARG A O 1
ATOM 598 N N . ASN A 1 76 ? -4.087 12.242 -3.352 1.00 84.75 76 ASN A N 1
ATOM 599 C CA . ASN A 1 76 ? -2.873 11.721 -2.702 1.00 84.75 76 ASN A CA 1
ATOM 600 C C . ASN A 1 76 ? -3.012 11.383 -1.200 1.00 84.75 76 ASN A C 1
ATOM 602 O O . ASN A 1 76 ? -2.005 11.235 -0.507 1.00 84.75 76 ASN A O 1
ATOM 606 N N . VAL A 1 77 ? -4.235 11.235 -0.673 1.00 90.19 77 VAL A N 1
ATOM 607 C CA . VAL A 1 77 ? -4.472 10.900 0.746 1.00 90.19 77 VAL A CA 1
ATOM 608 C C . VAL A 1 77 ? -3.933 9.508 1.084 1.00 90.19 77 VAL A C 1
ATOM 610 O O . VAL A 1 77 ? -3.159 9.381 2.030 1.00 90.19 77 VAL A O 1
ATOM 613 N N . GLY A 1 78 ? -4.260 8.494 0.274 1.00 91.12 78 GLY A N 1
ATOM 614 C CA . GLY A 1 78 ? -3.772 7.122 0.464 1.00 91.12 78 GLY A CA 1
ATOM 615 C C . GLY A 1 78 ? -2.246 7.036 0.432 1.00 91.12 78 GLY A C 1
ATOM 616 O O . GLY A 1 78 ? -1.642 6.465 1.331 1.00 91.12 78 GLY A O 1
ATOM 617 N N . SER A 1 79 ? -1.603 7.699 -0.532 1.00 87.50 79 SER A N 1
ATOM 618 C CA . SER A 1 79 ? -0.138 7.781 -0.604 1.00 87.50 79 SER A CA 1
ATOM 619 C C . SER A 1 79 ? 0.483 8.426 0.635 1.00 87.50 79 SER A C 1
ATOM 621 O O . SER A 1 79 ? 1.512 7.970 1.124 1.00 87.50 79 SER A O 1
ATOM 623 N N . LYS A 1 80 ? -0.135 9.489 1.169 1.00 87.50 80 LYS A N 1
ATOM 624 C CA . LYS A 1 80 ? 0.328 10.141 2.403 1.00 87.50 80 LYS A CA 1
ATOM 625 C C . LYS A 1 80 ? 0.166 9.233 3.629 1.00 87.50 80 LYS A C 1
ATOM 627 O O . LYS A 1 80 ? 1.051 9.254 4.476 1.00 87.50 80 LYS A O 1
ATOM 632 N N . LEU A 1 81 ? -0.921 8.459 3.720 1.00 93.81 81 LEU A N 1
ATOM 633 C CA . LEU A 1 81 ? -1.137 7.478 4.794 1.00 93.81 81 LEU A CA 1
ATOM 634 C C . LEU A 1 81 ? -0.100 6.359 4.722 1.00 93.81 81 LEU A C 1
ATOM 636 O O . LEU A 1 81 ? 0.585 6.096 5.703 1.00 93.81 81 LEU A O 1
ATOM 640 N N . LEU A 1 82 ? 0.067 5.762 3.540 1.00 92.75 82 LEU A N 1
ATOM 641 C CA . LEU A 1 82 ? 1.013 4.672 3.327 1.00 92.75 82 LEU A CA 1
ATOM 642 C C . LEU A 1 82 ? 2.446 5.099 3.651 1.00 92.75 82 LEU A C 1
ATOM 644 O O . LEU A 1 82 ? 3.150 4.382 4.349 1.00 92.75 82 LEU A O 1
ATOM 648 N N . ARG A 1 83 ? 2.861 6.292 3.209 1.00 88.19 83 ARG A N 1
ATOM 649 C CA . ARG A 1 83 ? 4.160 6.864 3.585 1.00 88.19 83 ARG A CA 1
ATOM 650 C C . ARG A 1 83 ? 4.338 6.968 5.087 1.00 88.19 83 ARG A C 1
ATOM 652 O O . ARG A 1 83 ? 5.359 6.541 5.600 1.00 88.19 83 ARG A O 1
ATOM 659 N N . PHE A 1 84 ? 3.354 7.556 5.764 1.00 91.06 84 PHE A N 1
ATOM 660 C CA . PHE A 1 84 ? 3.410 7.732 7.209 1.00 91.06 84 PHE A CA 1
ATOM 661 C C . PHE A 1 84 ? 3.584 6.371 7.898 1.00 91.06 84 PHE A C 1
ATOM 663 O O . PHE A 1 84 ? 4.426 6.232 8.781 1.00 91.06 84 PHE A O 1
ATOM 670 N N . ALA A 1 85 ? 2.862 5.350 7.427 1.00 94.38 85 ALA A N 1
ATOM 671 C CA . ALA A 1 85 ? 2.973 3.991 7.935 1.00 94.38 85 ALA A CA 1
ATOM 672 C C . ALA A 1 85 ? 4.354 3.367 7.693 1.00 94.38 85 ALA A C 1
ATOM 674 O O . ALA A 1 85 ? 4.955 2.811 8.609 1.00 94.38 85 ALA A O 1
ATOM 675 N N . VAL A 1 86 ? 4.869 3.489 6.468 1.00 91.75 86 VAL A N 1
ATOM 676 C CA . VAL A 1 86 ? 6.193 2.989 6.077 1.00 91.75 86 VAL A CA 1
ATOM 677 C C . VAL A 1 86 ? 7.288 3.636 6.921 1.00 91.75 86 VAL A C 1
ATOM 679 O O . VAL A 1 86 ? 8.093 2.913 7.503 1.00 91.75 86 VAL A O 1
ATOM 682 N N . THR A 1 87 ? 7.281 4.967 7.053 1.00 88.81 87 THR A N 1
ATOM 683 C CA . THR A 1 87 ? 8.249 5.699 7.880 1.00 88.81 87 THR A CA 1
ATOM 684 C C . THR A 1 87 ? 8.217 5.200 9.320 1.00 88.81 87 THR A C 1
ATOM 686 O O . THR A 1 87 ? 9.256 4.830 9.857 1.00 88.81 87 THR A O 1
ATOM 689 N N . ARG A 1 88 ? 7.024 5.079 9.913 1.00 93.31 88 ARG A N 1
ATOM 690 C CA . ARG A 1 88 ? 6.866 4.632 11.302 1.00 93.31 88 ARG A CA 1
ATOM 691 C C . ARG A 1 88 ? 7.411 3.220 11.557 1.00 93.31 88 ARG A C 1
ATOM 693 O O . ARG A 1 88 ? 7.957 2.956 12.629 1.00 93.31 88 ARG A O 1
ATOM 700 N N . ILE A 1 89 ? 7.244 2.316 10.589 1.00 93.69 89 ILE A N 1
ATOM 701 C CA . ILE A 1 89 ? 7.761 0.938 10.625 1.00 93.69 89 ILE A CA 1
ATOM 702 C C . ILE A 1 89 ? 9.289 0.922 10.478 1.00 93.69 89 ILE A C 1
ATOM 704 O O . ILE A 1 89 ? 9.980 0.224 11.221 1.00 93.69 89 ILE A O 1
ATOM 708 N N . GLN A 1 90 ? 9.823 1.712 9.548 1.00 89.69 90 GLN A N 1
ATOM 709 C CA . GLN A 1 90 ? 11.259 1.781 9.275 1.00 89.69 90 GLN A CA 1
ATOM 710 C C . GLN A 1 90 ? 12.043 2.456 10.404 1.00 89.69 90 GLN A C 1
ATOM 712 O O . GLN A 1 90 ? 13.143 2.014 10.722 1.00 89.69 90 GLN A O 1
ATOM 717 N N . GLU A 1 91 ? 11.472 3.465 11.067 1.00 89.56 91 GLU A N 1
ATOM 718 C CA . GLU A 1 91 ?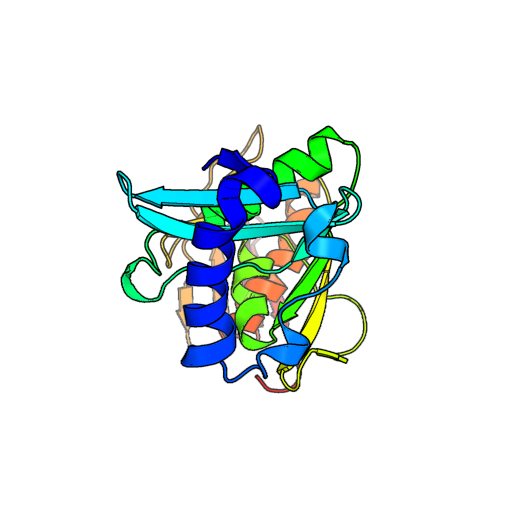 12.038 4.068 12.284 1.00 89.56 91 GLU A CA 1
ATOM 719 C C . GLU A 1 91 ? 12.184 3.048 13.422 1.00 89.56 91 GLU A C 1
ATOM 721 O O . GLU A 1 91 ? 13.087 3.162 14.248 1.00 89.56 91 GLU A O 1
ATOM 726 N N . ALA A 1 92 ? 11.341 2.011 13.440 1.00 92.44 92 ALA A N 1
ATOM 727 C CA . ALA A 1 92 ? 11.461 0.880 14.358 1.00 92.44 92 ALA A CA 1
ATOM 728 C C . ALA A 1 92 ? 12.446 -0.208 13.875 1.00 92.44 92 ALA A C 1
ATOM 730 O O . ALA A 1 92 ? 12.558 -1.254 14.511 1.00 92.44 92 ALA A O 1
ATOM 731 N N . GLY A 1 93 ? 13.141 0.004 12.751 1.00 90.62 93 GLY A N 1
ATOM 732 C CA . GLY A 1 93 ? 14.086 -0.952 12.164 1.00 90.62 93 GLY A CA 1
ATOM 733 C C . GLY A 1 93 ? 13.430 -2.154 11.480 1.00 90.62 93 GLY A C 1
ATOM 734 O O . GLY A 1 93 ? 14.107 -3.134 11.176 1.00 90.62 93 GLY A O 1
ATOM 735 N N . ASN A 1 94 ? 12.118 -2.101 11.244 1.00 92.12 94 ASN A N 1
ATOM 736 C CA . ASN A 1 94 ? 11.357 -3.178 10.622 1.00 92.12 94 ASN A CA 1
ATOM 737 C C . ASN A 1 94 ? 11.130 -2.921 9.130 1.00 92.12 94 ASN A C 1
ATOM 739 O O . ASN A 1 94 ? 11.259 -1.798 8.640 1.00 92.12 94 ASN A O 1
ATOM 743 N N . MET A 1 95 ? 10.747 -3.977 8.409 1.00 90.31 95 MET A N 1
ATOM 744 C CA . MET A 1 95 ? 10.385 -3.878 7.000 1.00 90.31 95 MET A CA 1
ATOM 745 C C . MET A 1 95 ? 8.864 -3.989 6.807 1.00 90.31 95 MET A C 1
ATOM 747 O O . MET A 1 95 ? 8.277 -4.961 7.293 1.00 90.31 95 MET A O 1
ATOM 751 N N . PRO A 1 96 ? 8.211 -3.019 6.133 1.00 94.00 96 PRO A N 1
ATOM 752 C CA . PRO A 1 96 ? 6.766 -3.039 5.935 1.00 94.00 96 PRO A CA 1
ATOM 753 C C . PRO A 1 96 ? 6.281 -4.216 5.088 1.00 94.00 96 PRO A C 1
ATOM 755 O O . PRO A 1 96 ? 6.823 -4.511 4.020 1.00 94.00 96 PRO A O 1
ATOM 758 N N . THR A 1 97 ? 5.182 -4.819 5.527 1.00 96.62 97 THR A N 1
ATOM 759 C CA . THR A 1 97 ? 4.414 -5.826 4.784 1.00 96.62 97 THR A CA 1
ATOM 760 C C . THR A 1 97 ? 2.930 -5.475 4.807 1.00 96.62 97 THR A C 1
ATOM 762 O O . THR A 1 97 ? 2.473 -4.752 5.693 1.00 96.62 97 THR A O 1
ATOM 765 N N . LEU A 1 98 ? 2.166 -5.956 3.832 1.00 97.81 98 LEU A N 1
ATOM 766 C CA . LEU A 1 98 ? 0.716 -5.791 3.769 1.00 97.81 98 LEU A CA 1
ATOM 767 C C . LEU A 1 98 ? 0.061 -6.907 2.957 1.00 97.81 98 LEU A C 1
ATOM 769 O O . LEU A 1 98 ? 0.711 -7.556 2.143 1.00 97.81 98 LEU A O 1
ATOM 773 N N . GLY A 1 99 ? -1.237 -7.110 3.171 1.00 97.56 99 GLY A N 1
ATOM 774 C CA . GLY A 1 99 ? -2.090 -7.832 2.229 1.00 97.56 99 GLY A CA 1
ATOM 775 C C . GLY A 1 99 ? -2.760 -6.817 1.312 1.00 97.56 99 GLY A C 1
ATOM 776 O O . GLY A 1 99 ? -3.554 -6.008 1.784 1.00 97.56 99 GLY A O 1
ATOM 777 N N . ALA A 1 100 ? -2.423 -6.817 0.026 1.00 96.00 100 ALA A N 1
ATOM 778 C CA . ALA A 1 100 ? -3.056 -5.947 -0.957 1.00 96.00 100 ALA A CA 1
ATOM 779 C C . ALA A 1 100 ? -4.243 -6.663 -1.592 1.00 96.00 100 ALA A C 1
ATOM 781 O O . ALA A 1 100 ? -4.061 -7.754 -2.128 1.00 96.00 100 ALA A O 1
ATOM 782 N N . GLN A 1 101 ? -5.416 -6.026 -1.619 1.00 95.31 101 GLN A N 1
ATOM 783 C CA . GLN A 1 101 ? -6.485 -6.417 -2.544 1.00 95.31 101 GLN A CA 1
ATOM 784 C C . GLN A 1 101 ? -5.914 -6.460 -3.965 1.00 95.31 101 GLN A C 1
ATOM 786 O O . GLN A 1 101 ? -5.128 -5.575 -4.322 1.00 95.31 101 GLN A O 1
ATOM 791 N N . ILE A 1 102 ? -6.306 -7.434 -4.794 1.00 91.56 102 ILE A N 1
ATOM 792 C CA . ILE A 1 102 ? -5.755 -7.570 -6.159 1.00 91.56 102 ILE A CA 1
ATOM 793 C C . ILE A 1 102 ? -5.871 -6.258 -6.952 1.00 91.56 102 ILE A C 1
ATOM 795 O O . ILE A 1 102 ? -4.886 -5.792 -7.528 1.00 91.56 102 ILE A O 1
ATOM 799 N N . GLY A 1 103 ? -7.021 -5.579 -6.874 1.00 89.19 103 GLY A N 1
ATOM 800 C CA . GLY A 1 103 ? -7.233 -4.276 -7.517 1.00 89.19 103 GLY A CA 1
ATOM 801 C C . GLY A 1 103 ? -6.360 -3.130 -6.976 1.00 89.19 103 GLY A C 1
ATOM 802 O O . GLY A 1 103 ? -6.175 -2.122 -7.655 1.00 89.19 103 GLY A O 1
ATOM 803 N N . ALA A 1 104 ? -5.782 -3.274 -5.781 1.00 90.88 104 ALA A N 1
ATOM 804 C CA . ALA A 1 104 ? -4.900 -2.290 -5.152 1.00 90.88 104 ALA A CA 1
ATOM 805 C C . ALA A 1 104 ? -3.402 -2.587 -5.357 1.00 90.88 104 ALA A C 1
ATOM 807 O O . ALA A 1 104 ? -2.570 -1.757 -4.980 1.00 90.88 104 ALA A O 1
ATOM 808 N N . ILE A 1 105 ? -3.027 -3.713 -5.983 1.00 89.06 105 ILE A N 1
ATOM 809 C CA . ILE A 1 105 ? -1.617 -4.072 -6.228 1.00 89.06 105 ILE A CA 1
ATOM 810 C C . ILE A 1 105 ? -0.875 -2.938 -6.936 1.00 89.06 105 ILE A C 1
ATOM 812 O O . ILE A 1 105 ? 0.220 -2.576 -6.517 1.00 89.06 105 ILE A O 1
ATOM 816 N N . GLY A 1 106 ? -1.478 -2.323 -7.960 1.00 83.00 106 GLY A N 1
ATOM 817 C CA . GLY A 1 106 ? -0.837 -1.230 -8.694 1.00 83.00 106 GLY A CA 1
ATOM 818 C C . GLY A 1 106 ? -0.552 0.003 -7.839 1.00 83.00 106 GLY A C 1
ATOM 819 O O . GLY A 1 106 ? 0.498 0.630 -7.988 1.00 83.00 106 GLY A O 1
ATOM 820 N N . PHE A 1 107 ? -1.440 0.307 -6.887 1.00 86.12 107 PHE A N 1
ATOM 821 C CA . PHE A 1 107 ? -1.219 1.374 -5.915 1.00 86.12 107 PHE A CA 1
ATOM 822 C C . PHE A 1 107 ? -0.020 1.059 -5.015 1.00 86.12 107 PHE A C 1
ATOM 824 O O . PHE A 1 107 ? 0.847 1.910 -4.838 1.00 86.12 107 PHE A O 1
ATOM 831 N N . TYR A 1 108 ? 0.087 -0.147 -4.463 1.00 89.06 108 TYR A N 1
ATOM 832 C CA . TYR A 1 108 ? 1.220 -0.489 -3.596 1.00 89.06 108 TYR A CA 1
ATOM 833 C C . TYR A 1 108 ? 2.530 -0.653 -4.378 1.00 89.06 108 TYR A C 1
ATOM 835 O O . TYR A 1 108 ? 3.580 -0.199 -3.918 1.00 89.06 108 TYR A O 1
ATOM 843 N N . ALA A 1 109 ? 2.470 -1.192 -5.596 1.00 84.19 109 ALA A N 1
ATOM 844 C CA . ALA A 1 109 ? 3.602 -1.289 -6.511 1.00 84.19 109 ALA A CA 1
ATOM 845 C C . ALA A 1 109 ? 4.193 0.086 -6.839 1.00 84.19 109 ALA A C 1
ATOM 847 O O . ALA A 1 109 ? 5.412 0.266 -6.801 1.00 84.19 109 ALA A O 1
ATOM 848 N N . SER A 1 110 ? 3.340 1.096 -7.059 1.00 77.62 110 SER A N 1
ATOM 849 C CA . SER A 1 110 ? 3.799 2.475 -7.267 1.00 77.62 110 SER A CA 1
ATOM 850 C C . SER A 1 110 ? 4.474 3.084 -6.033 1.00 77.62 110 SER A C 1
ATOM 852 O O . SER A 1 110 ? 5.083 4.139 -6.156 1.00 77.62 110 SER A O 1
ATOM 854 N N . HIS A 1 111 ? 4.350 2.445 -4.864 1.00 80.62 111 HIS A N 1
ATOM 855 C CA . HIS A 1 111 ? 5.022 2.805 -3.611 1.00 80.62 111 HIS A CA 1
ATOM 856 C C . HIS A 1 111 ? 6.183 1.861 -3.257 1.00 80.62 111 HIS A C 1
ATOM 858 O O . HIS A 1 111 ? 6.674 1.875 -2.132 1.00 80.62 111 HIS A O 1
ATOM 864 N N . GLY A 1 112 ? 6.638 1.045 -4.214 1.00 79.75 112 GLY A N 1
ATOM 865 C CA . GLY A 1 112 ? 7.826 0.203 -4.075 1.00 79.75 112 GLY A CA 1
ATOM 866 C C . GLY A 1 112 ? 7.588 -1.180 -3.467 1.00 79.75 112 GLY A C 1
ATOM 867 O O . GLY A 1 112 ? 8.559 -1.917 -3.286 1.00 79.75 112 GLY A O 1
ATOM 868 N N . PHE A 1 113 ? 6.339 -1.548 -3.173 1.00 87.50 113 PHE A N 1
ATOM 869 C CA . PHE A 1 113 ? 6.002 -2.893 -2.709 1.00 87.50 113 PHE A CA 1
ATOM 870 C C . PHE A 1 113 ? 6.051 -3.894 -3.868 1.00 87.50 113 PHE A C 1
ATOM 872 O O . PHE A 1 113 ? 5.654 -3.576 -4.989 1.00 87.50 113 PHE A O 1
ATOM 879 N N . LEU A 1 114 ? 6.493 -5.120 -3.592 1.00 88.38 114 LEU A N 1
ATOM 880 C CA . LEU A 1 114 ? 6.460 -6.228 -4.546 1.00 88.38 114 LEU A CA 1
ATOM 881 C C . LEU A 1 114 ? 5.569 -7.356 -4.021 1.00 88.38 114 LEU A C 1
ATOM 883 O O . LEU A 1 114 ? 5.576 -7.602 -2.815 1.00 88.38 114 LEU A O 1
ATOM 887 N N . PRO A 1 115 ? 4.805 -8.032 -4.897 1.00 91.62 115 PRO A N 1
ATOM 888 C CA . PRO A 1 115 ? 3.982 -9.162 -4.501 1.00 91.62 115 PRO A CA 1
ATOM 889 C C . PRO A 1 115 ? 4.836 -10.377 -4.125 1.00 91.62 115 PRO A C 1
ATOM 891 O O . PRO A 1 115 ? 5.851 -10.661 -4.758 1.00 91.62 115 PRO A O 1
ATOM 894 N N . GLU A 1 116 ? 4.380 -11.122 -3.125 1.00 90.88 116 GLU A N 1
ATOM 895 C CA . GLU A 1 116 ? 5.019 -12.321 -2.592 1.00 90.88 116 GLU A CA 1
ATOM 896 C C . GLU A 1 116 ? 3.971 -13.416 -2.364 1.00 90.88 116 GLU A C 1
ATOM 898 O O . GLU A 1 116 ? 2.849 -13.148 -1.930 1.00 90.88 116 GLU A O 1
ATOM 903 N N . GLY A 1 117 ? 4.342 -14.664 -2.657 1.00 92.38 117 GLY A N 1
ATOM 904 C CA . GLY A 1 117 ? 3.483 -15.820 -2.410 1.00 92.38 117 GLY A CA 1
ATOM 905 C C . GLY A 1 117 ? 2.212 -15.867 -3.278 1.00 92.38 117 GLY A C 1
ATOM 906 O O . GLY A 1 117 ? 2.102 -15.123 -4.265 1.00 92.38 117 GLY A O 1
ATOM 907 N N . PRO A 1 118 ? 1.283 -16.786 -2.952 1.00 93.38 118 PRO A N 1
ATOM 908 C CA . PRO A 1 118 ? 0.021 -16.966 -3.667 1.00 93.38 118 PRO A CA 1
ATOM 909 C C . PRO A 1 118 ? -1.037 -15.921 -3.276 1.00 93.38 118 PRO A C 1
ATOM 911 O O . PRO A 1 118 ? -0.905 -15.216 -2.274 1.00 93.38 118 PRO A O 1
ATOM 914 N N . ILE A 1 119 ? -2.105 -15.852 -4.074 1.00 95.38 119 ILE A N 1
ATOM 915 C CA . ILE A 1 119 ? -3.336 -15.130 -3.723 1.00 95.38 119 ILE A CA 1
ATOM 916 C C . ILE A 1 119 ? -4.043 -15.880 -2.582 1.00 95.38 119 ILE A C 1
ATOM 918 O O . ILE A 1 119 ? -4.072 -17.112 -2.578 1.00 95.38 119 ILE A O 1
ATOM 922 N N . PHE A 1 120 ? -4.609 -15.145 -1.629 1.00 96.12 120 PHE A N 1
ATOM 923 C CA . PHE A 1 120 ? -5.399 -15.668 -0.515 1.00 96.12 120 PHE A CA 1
ATOM 924 C C . PHE A 1 120 ? -6.704 -14.880 -0.348 1.00 96.12 120 PHE A C 1
ATOM 926 O O . PHE A 1 120 ? -6.811 -13.750 -0.818 1.00 96.12 120 PHE A O 1
ATOM 933 N N . ASP A 1 121 ? -7.693 -15.484 0.307 1.00 94.94 121 ASP A N 1
ATOM 934 C CA . ASP A 1 121 ? -8.960 -14.829 0.639 1.00 94.94 121 ASP A CA 1
ATOM 935 C C . ASP A 1 121 ? -8.852 -14.085 1.978 1.00 94.94 121 ASP A C 1
ATOM 937 O O . ASP A 1 121 ? -8.314 -14.628 2.946 1.00 94.94 121 ASP A O 1
ATOM 941 N N . ASP A 1 122 ? -9.343 -12.849 2.023 1.00 92.12 122 ASP A N 1
ATOM 942 C CA . ASP A 1 122 ? -9.507 -12.060 3.247 1.00 92.12 122 ASP A CA 1
ATOM 943 C C . ASP A 1 122 ? -10.885 -11.388 3.182 1.00 92.12 122 ASP A C 1
ATOM 945 O O . ASP A 1 122 ? -11.117 -10.518 2.337 1.00 92.12 122 ASP A O 1
ATOM 949 N N . ALA A 1 123 ? -11.812 -11.867 4.018 1.00 90.56 123 ALA A N 1
ATOM 950 C CA . ALA A 1 123 ? -13.223 -11.473 4.049 1.00 90.56 123 ALA A CA 1
ATOM 951 C C . ALA A 1 123 ? -13.939 -11.556 2.680 1.00 90.56 123 ALA A C 1
ATOM 953 O O . ALA A 1 123 ? -14.690 -10.657 2.302 1.00 90.56 123 ALA A O 1
ATOM 954 N N . GLY A 1 124 ? -13.687 -12.619 1.903 1.00 90.44 124 GLY A N 1
ATOM 955 C CA . GLY A 1 124 ? -14.298 -12.811 0.582 1.00 90.44 124 GLY A CA 1
ATOM 956 C C . GLY A 1 124 ? -13.679 -11.969 -0.538 1.00 90.44 124 GLY A C 1
ATOM 957 O O . GLY A 1 124 ? -14.180 -11.978 -1.667 1.00 90.44 124 GLY A O 1
ATOM 958 N N . ILE A 1 125 ? -12.610 -11.219 -0.248 1.00 92.81 125 ILE A N 1
ATOM 959 C CA . ILE A 1 125 ? -11.890 -10.402 -1.222 1.00 92.81 125 ILE A CA 1
ATOM 960 C C . ILE A 1 125 ? -10.524 -11.048 -1.496 1.00 92.81 125 ILE A C 1
ATOM 962 O O . ILE A 1 125 ? -9.771 -11.326 -0.557 1.00 92.81 125 ILE A O 1
ATOM 966 N N . PRO A 1 126 ? -10.134 -11.243 -2.769 1.00 95.31 126 PRO A N 1
ATOM 967 C CA . PRO A 1 126 ? -8.827 -11.788 -3.096 1.00 95.31 126 PRO A CA 1
ATOM 968 C C . PRO A 1 126 ? -7.722 -10.777 -2.771 1.00 95.31 126 PRO A C 1
ATOM 970 O O . PRO A 1 126 ? -7.750 -9.612 -3.188 1.00 95.31 126 PRO A O 1
ATOM 973 N N . HIS A 1 127 ? -6.713 -11.255 -2.054 1.00 96.19 127 HIS A N 1
ATOM 974 C CA . HIS A 1 127 ? -5.556 -10.496 -1.612 1.00 96.19 127 HIS A CA 1
ATOM 975 C C . HIS A 1 127 ? -4.255 -11.199 -1.978 1.00 96.19 127 HIS A C 1
ATOM 977 O O . HIS A 1 127 ? -4.200 -12.406 -2.200 1.00 96.19 127 HIS A O 1
ATOM 983 N N . ARG A 1 128 ? -3.165 -10.437 -2.005 1.00 96.50 128 ARG A N 1
ATOM 984 C CA . ARG A 1 128 ? -1.812 -10.970 -2.127 1.00 96.50 128 ARG A CA 1
ATOM 985 C C . ARG A 1 128 ? -0.878 -10.248 -1.175 1.00 96.50 128 ARG A C 1
ATOM 987 O O . ARG A 1 128 ? -0.961 -9.028 -1.020 1.00 96.50 128 ARG A O 1
ATOM 994 N N . THR A 1 129 ? 0.024 -10.995 -0.547 1.00 97.19 129 THR A N 1
ATOM 995 C CA . THR A 1 129 ? 1.046 -10.400 0.314 1.00 97.19 129 THR A CA 1
ATOM 996 C C . THR A 1 129 ? 1.945 -9.526 -0.543 1.00 97.19 129 THR A C 1
ATOM 998 O O . THR A 1 129 ? 2.337 -9.918 -1.641 1.00 97.19 129 THR A O 1
ATOM 1001 N N . MET A 1 130 ? 2.272 -8.335 -0.055 1.00 94.81 130 MET A N 1
ATOM 1002 C CA . MET A 1 130 ? 3.299 -7.498 -0.648 1.00 94.81 130 MET A CA 1
ATOM 1003 C C . MET A 1 130 ? 4.262 -7.003 0.423 1.00 94.81 130 MET A C 1
ATOM 1005 O O . MET A 1 130 ? 3.854 -6.611 1.518 1.00 94.81 130 MET A O 1
ATOM 1009 N N . THR A 1 131 ? 5.546 -6.984 0.091 1.00 92.12 131 THR A N 1
ATOM 1010 C CA . THR A 1 131 ? 6.612 -6.506 0.972 1.00 92.12 131 THR A CA 1
ATOM 1011 C C . THR A 1 131 ? 7.320 -5.328 0.330 1.00 92.12 131 THR A C 1
ATOM 1013 O O . THR A 1 131 ? 7.556 -5.293 -0.883 1.00 92.12 131 THR A O 1
ATOM 1016 N N . LEU A 1 132 ? 7.645 -4.324 1.141 1.00 87.25 132 LEU A N 1
ATOM 1017 C CA . LEU A 1 132 ? 8.556 -3.281 0.700 1.00 87.25 132 LEU A CA 1
ATOM 1018 C C . LEU A 1 132 ? 9.956 -3.895 0.690 1.00 87.25 132 LEU A C 1
ATOM 1020 O O . LEU A 1 132 ? 10.499 -4.227 1.736 1.00 87.25 132 LEU A O 1
ATOM 1024 N N . THR A 1 133 ? 10.526 -4.109 -0.491 1.00 74.75 133 THR A N 1
ATOM 1025 C CA . THR A 1 133 ? 11.897 -4.625 -0.606 1.00 74.75 133 THR A CA 1
ATOM 1026 C C . THR A 1 133 ? 12.887 -3.465 -0.787 1.00 74.75 133 THR A C 1
ATOM 1028 O O . THR A 1 133 ? 12.490 -2.335 -1.083 1.00 74.75 133 THR A O 1
ATOM 1031 N N . GLY A 1 134 ? 14.189 -3.725 -0.654 1.00 68.44 134 GLY A N 1
ATOM 1032 C CA . GLY A 1 134 ? 15.249 -2.778 -1.027 1.00 68.44 134 GLY A CA 1
ATOM 1033 C C . GLY A 1 134 ? 15.489 -1.606 -0.063 1.00 68.44 134 GLY A C 1
ATOM 1034 O O . GLY A 1 134 ? 15.146 -1.677 1.113 1.00 68.44 134 GLY A O 1
ATOM 1035 N N . ASP A 1 135 ? 16.154 -0.551 -0.551 1.00 66.25 135 ASP A N 1
ATOM 1036 C CA . ASP A 1 135 ? 16.604 0.572 0.285 1.00 66.25 135 ASP A CA 1
ATOM 1037 C C . ASP A 1 135 ? 15.430 1.437 0.771 1.00 66.25 135 ASP A C 1
ATOM 1039 O O . ASP A 1 135 ? 14.713 2.043 -0.023 1.00 66.25 135 ASP A O 1
ATOM 1043 N N . HIS A 1 136 ? 15.279 1.528 2.094 1.00 61.19 136 HIS A N 1
ATOM 1044 C CA . HIS A 1 136 ? 14.266 2.320 2.790 1.00 61.19 136 HIS A CA 1
ATOM 1045 C C . HIS A 1 136 ? 14.339 3.825 2.495 1.00 61.19 136 HIS A C 1
ATOM 1047 O O . HIS A 1 136 ? 13.339 4.523 2.642 1.00 61.19 136 HIS A O 1
ATOM 1053 N N . LYS A 1 137 ? 15.503 4.331 2.067 1.00 59.06 137 LYS A N 1
ATOM 1054 C CA . LYS A 1 137 ? 15.685 5.732 1.662 1.00 59.06 137 LYS A CA 1
ATOM 1055 C C . LYS A 1 137 ? 15.164 6.015 0.260 1.00 59.06 137 LYS A C 1
ATOM 1057 O O . LYS A 1 137 ? 14.991 7.181 -0.082 1.00 59.06 137 LYS A O 1
ATOM 1062 N N . LYS A 1 138 ? 14.953 4.975 -0.553 1.00 59.28 138 LYS A N 1
ATOM 1063 C CA . LYS A 1 138 ? 14.507 5.086 -1.939 1.00 59.28 138 LYS A CA 1
ATOM 1064 C C . LYS A 1 138 ? 13.010 4.825 -1.970 1.00 59.28 138 LYS A C 1
ATOM 1066 O O . LYS A 1 138 ? 12.559 3.702 -1.767 1.00 59.28 138 LYS A O 1
ATOM 1071 N N . THR A 1 139 ? 12.219 5.859 -2.232 1.00 59.09 139 THR A N 1
ATOM 1072 C CA . THR A 1 139 ? 10.774 5.672 -2.395 1.00 59.09 139 THR A CA 1
ATOM 1073 C C . THR A 1 139 ? 10.350 5.976 -3.819 1.00 59.09 139 THR A C 1
ATOM 1075 O O . THR A 1 139 ? 10.647 7.038 -4.362 1.00 59.09 139 THR A O 1
ATOM 1078 N N . LEU A 1 140 ? 9.613 5.042 -4.414 1.00 58.97 140 LEU A N 1
ATOM 1079 C CA . LEU A 1 140 ? 8.801 5.316 -5.589 1.00 58.97 140 LEU A CA 1
ATOM 1080 C C . LEU A 1 140 ? 7.526 5.999 -5.134 1.00 58.97 140 LEU A C 1
ATOM 1082 O O . LEU A 1 140 ? 6.843 5.496 -4.249 1.00 58.97 140 LEU A O 1
ATOM 1086 N N . MET A 1 141 ? 7.200 7.149 -5.698 1.00 59.69 141 MET A N 1
ATOM 1087 C CA . MET A 1 141 ? 5.934 7.809 -5.431 1.00 59.69 141 MET A CA 1
ATOM 1088 C C . MET A 1 141 ? 5.393 8.414 -6.709 1.00 59.69 141 MET A C 1
ATOM 1090 O O . MET A 1 141 ? 6.055 9.271 -7.289 1.00 59.69 141 MET A O 1
ATOM 1094 N N . PRO A 1 142 ? 4.169 8.083 -7.129 1.00 52.00 142 PRO A N 1
ATOM 1095 C CA . PRO A 1 142 ? 3.497 8.912 -8.106 1.00 52.00 142 PRO A CA 1
ATOM 1096 C C . PRO A 1 142 ? 3.353 10.340 -7.545 1.00 52.00 142 PRO A C 1
ATOM 1098 O O . PRO A 1 142 ? 2.814 10.535 -6.452 1.00 52.00 142 PRO A O 1
ATOM 1101 N N . LEU A 1 143 ? 3.872 11.343 -8.262 1.00 48.66 143 LEU A N 1
ATOM 1102 C CA . LEU A 1 143 ? 3.626 12.759 -7.954 1.00 48.66 143 LEU A CA 1
ATOM 1103 C C . LEU A 1 143 ? 2.128 13.065 -8.153 1.00 48.66 143 LEU A C 1
ATOM 1105 O O . LEU A 1 143 ? 1.496 13.776 -7.367 1.00 48.66 143 LEU A O 1
ATOM 1109 N N . ASP A 1 144 ? 1.575 12.438 -9.189 1.00 53.88 144 ASP A N 1
ATOM 1110 C CA . ASP A 1 144 ? 0.181 12.401 -9.599 1.00 53.88 144 ASP A CA 1
ATOM 1111 C C . ASP A 1 144 ? -0.090 11.088 -10.362 1.00 53.88 144 ASP A C 1
ATOM 1113 O O . ASP A 1 144 ? 0.789 10.237 -10.497 1.00 53.88 144 ASP A O 1
ATOM 1117 N N . SER A 1 145 ? -1.303 10.911 -10.890 1.00 52.22 145 SER A N 1
ATOM 1118 C CA . SER A 1 145 ? -1.691 9.710 -11.642 1.00 52.22 145 SER A CA 1
ATOM 1119 C C . SER A 1 145 ? -0.903 9.472 -12.945 1.00 52.22 145 SER A C 1
ATOM 1121 O O . SER A 1 145 ? -1.232 8.532 -13.665 1.00 52.22 145 SER A O 1
ATOM 1123 N N . LYS A 1 146 ? 0.054 10.336 -13.313 1.00 58.31 146 LYS A N 1
ATOM 1124 C CA . LYS A 1 146 ? 0.771 10.308 -14.598 1.00 58.31 146 LYS A CA 1
ATOM 1125 C C . LYS A 1 146 ? 2.293 10.287 -14.460 1.00 58.31 146 LYS A C 1
ATOM 1127 O O . LYS A 1 146 ? 2.955 9.886 -15.412 1.00 58.31 146 LYS A O 1
ATOM 1132 N N . SER A 1 147 ? 2.838 10.692 -13.316 1.00 63.53 147 SER A N 1
ATOM 1133 C CA . SER A 1 147 ? 4.281 10.880 -13.145 1.00 63.53 147 SER A CA 1
ATOM 1134 C C . SER A 1 147 ? 4.803 10.072 -11.966 1.00 63.53 147 SER A C 1
ATOM 1136 O O . SER A 1 147 ? 4.360 10.282 -10.840 1.00 63.53 147 SER A O 1
ATOM 1138 N N . LEU A 1 148 ? 5.778 9.192 -12.194 1.00 67.81 148 LEU A N 1
ATOM 1139 C CA . LEU A 1 148 ? 6.500 8.498 -11.127 1.00 67.81 148 LEU A CA 1
ATOM 1140 C C . LEU A 1 148 ? 7.673 9.371 -10.680 1.00 67.81 148 LEU A C 1
ATOM 1142 O O . LEU A 1 148 ? 8.559 9.677 -11.474 1.00 67.81 148 LEU A O 1
ATOM 1146 N N . ARG A 1 149 ? 7.686 9.775 -9.412 1.00 65.56 149 ARG A N 1
ATOM 1147 C CA . ARG A 1 149 ? 8.828 10.413 -8.766 1.00 65.56 149 ARG A CA 1
ATOM 1148 C C . ARG A 1 149 ? 9.587 9.390 -7.940 1.00 65.56 149 ARG A C 1
ATOM 1150 O O . ARG A 1 149 ? 9.021 8.556 -7.242 1.00 65.56 149 ARG A O 1
ATOM 1157 N N . PHE A 1 150 ? 10.891 9.529 -8.004 1.00 62.62 150 PHE A N 1
ATOM 1158 C CA . PHE A 1 150 ? 11.845 8.818 -7.190 1.00 62.62 150 PHE A CA 1
ATOM 1159 C C . PHE A 1 150 ? 12.318 9.800 -6.149 1.00 62.62 150 PHE A C 1
ATOM 1161 O O . PHE A 1 150 ? 12.747 10.898 -6.497 1.00 62.62 150 PHE A O 1
ATOM 1168 N N . ASP A 1 151 ? 12.154 9.447 -4.887 1.00 55.41 151 ASP A N 1
ATOM 1169 C CA . ASP A 1 151 ? 12.838 10.137 -3.810 1.00 55.41 151 ASP A CA 1
ATOM 1170 C C . ASP A 1 151 ? 14.005 9.235 -3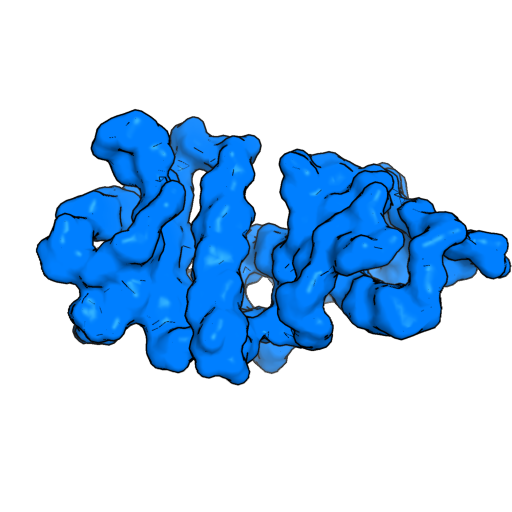.430 1.00 55.41 151 ASP A C 1
ATOM 1172 O O . ASP A 1 151 ? 13.840 8.280 -2.673 1.00 55.41 151 ASP A O 1
ATOM 1176 N N . THR A 1 152 ? 15.153 9.465 -4.065 1.00 54.09 152 THR A N 1
ATOM 1177 C CA . THR A 1 152 ? 16.449 8.968 -3.594 1.00 54.09 152 THR A CA 1
ATOM 1178 C C . THR A 1 152 ? 17.323 10.179 -3.254 1.00 54.09 152 THR A C 1
ATOM 1180 O O . THR A 1 152 ? 17.055 11.275 -3.756 1.00 54.09 152 THR A O 1
ATOM 1183 N N . PRO A 1 153 ? 18.364 10.026 -2.414 1.00 50.12 153 PRO A N 1
ATOM 1184 C CA . PRO A 1 153 ? 19.269 11.130 -2.087 1.00 50.12 153 PRO A CA 1
ATOM 1185 C C . PRO A 1 153 ? 19.879 11.829 -3.315 1.00 50.12 153 PRO A C 1
ATOM 1187 O O . PRO A 1 153 ? 20.131 13.030 -3.262 1.00 50.12 153 PRO A O 1
ATOM 1190 N N . ASP A 1 154 ? 20.056 11.096 -4.421 1.00 50.69 154 ASP A N 1
ATOM 1191 C CA . ASP A 1 154 ? 20.821 11.538 -5.592 1.00 50.69 154 ASP A CA 1
ATOM 1192 C C . ASP A 1 154 ? 19.975 11.736 -6.863 1.00 50.69 154 ASP A C 1
ATOM 1194 O O . ASP A 1 154 ? 20.482 12.225 -7.876 1.00 50.69 154 ASP A O 1
ATOM 1198 N N . LEU A 1 155 ? 18.686 11.374 -6.846 1.00 56.09 155 LEU A N 1
ATOM 1199 C CA . LEU A 1 155 ? 17.864 11.376 -8.052 1.00 56.09 155 LEU A CA 1
ATOM 1200 C C . LEU A 1 155 ? 16.420 11.804 -7.789 1.00 56.09 155 LEU A C 1
ATOM 1202 O O . LEU A 1 155 ? 15.615 11.067 -7.227 1.00 56.09 155 LEU A O 1
ATOM 1206 N N . LEU A 1 156 ? 16.076 12.977 -8.319 1.00 53.78 156 LEU A N 1
ATOM 1207 C CA . LEU A 1 156 ? 14.712 13.487 -8.391 1.00 53.78 156 LEU A CA 1
ATOM 1208 C C . LEU A 1 156 ? 14.318 13.561 -9.866 1.00 53.78 156 LEU A C 1
ATOM 1210 O O . LEU A 1 156 ? 14.417 14.604 -10.509 1.00 53.78 156 LEU A O 1
ATOM 1214 N N . VAL A 1 157 ? 13.933 12.417 -10.430 1.00 59.03 157 VAL A N 1
ATOM 1215 C CA . VAL A 1 157 ? 13.457 12.335 -11.816 1.00 59.03 157 VAL A CA 1
ATOM 1216 C C . VAL A 1 157 ? 11.955 12.110 -11.797 1.00 59.03 157 VAL A C 1
ATOM 1218 O O . VAL A 1 157 ? 11.465 11.159 -11.190 1.00 59.03 157 VAL A O 1
ATOM 1221 N N . ALA A 1 158 ? 11.227 13.009 -12.457 1.00 61.72 158 ALA A N 1
ATOM 1222 C CA . ALA A 1 158 ? 9.862 12.741 -12.872 1.00 61.72 158 ALA A CA 1
ATOM 1223 C C . ALA A 1 158 ? 9.932 11.859 -14.120 1.00 61.72 158 ALA A C 1
ATOM 1225 O O . ALA A 1 158 ? 10.432 12.277 -15.164 1.00 61.72 158 ALA A O 1
ATOM 1226 N N . ILE A 1 159 ? 9.477 10.620 -13.987 1.00 71.81 159 ILE A N 1
ATOM 1227 C CA . ILE A 1 159 ? 9.312 9.706 -15.106 1.00 71.81 159 ILE A CA 1
ATOM 1228 C C . ILE A 1 159 ? 7.874 9.824 -15.594 1.00 71.81 159 ILE A C 1
ATOM 1230 O O . ILE A 1 159 ? 6.942 9.639 -14.814 1.00 71.81 159 ILE A O 1
ATOM 1234 N N . GLU A 1 160 ? 7.710 10.065 -16.891 1.00 74.06 160 GLU A N 1
ATOM 1235 C CA . GLU A 1 160 ? 6.419 10.029 -17.577 1.00 74.06 160 GLU A CA 1
ATOM 1236 C C . GLU A 1 160 ? 6.304 8.725 -18.384 1.00 74.06 160 GLU A C 1
ATOM 1238 O O . GLU A 1 160 ? 6.915 8.604 -19.455 1.00 74.06 160 GLU A O 1
ATOM 1243 N N . PRO A 1 161 ? 5.548 7.719 -17.905 1.00 81.69 161 PRO A N 1
ATOM 1244 C CA . PRO A 1 161 ? 5.319 6.499 -18.660 1.00 81.69 161 PRO A CA 1
ATOM 1245 C C . PRO A 1 161 ? 4.482 6.787 -19.911 1.00 81.69 161 PRO A C 1
ATOM 1247 O O . PRO A 1 161 ? 3.430 7.425 -19.851 1.00 81.69 161 PRO A O 1
ATOM 1250 N N . LYS A 1 162 ? 4.920 6.269 -21.061 1.00 85.00 162 LYS A N 1
ATOM 1251 C CA . LYS A 1 162 ? 4.162 6.315 -22.317 1.00 85.00 162 LYS A CA 1
ATOM 1252 C C . LYS A 1 162 ? 3.606 4.937 -22.630 1.00 85.00 162 LYS A C 1
ATOM 1254 O O . LYS A 1 162 ? 4.367 4.016 -22.923 1.00 85.00 162 LYS A O 1
ATOM 1259 N N . THR A 1 163 ? 2.285 4.809 -22.615 1.00 84.75 163 THR A N 1
ATOM 1260 C CA . THR A 1 163 ? 1.611 3.541 -22.910 1.00 84.75 163 THR A CA 1
ATOM 1261 C C . THR A 1 163 ? 1.096 3.522 -24.347 1.00 84.75 163 THR A C 1
ATOM 1263 O O . THR A 1 163 ? 0.379 4.426 -24.769 1.00 84.75 163 THR A O 1
ATOM 1266 N N . SER A 1 164 ? 1.449 2.484 -25.107 1.00 85.94 164 SER A N 1
ATOM 1267 C CA . SER A 1 164 ? 0.946 2.232 -26.462 1.00 85.94 164 SER A CA 1
ATOM 1268 C C . SER A 1 164 ? 0.878 0.730 -26.732 1.00 85.94 164 SER A C 1
ATOM 1270 O O . SER A 1 164 ? 1.848 0.020 -26.486 1.00 85.94 164 SER A O 1
ATOM 1272 N N . GLN A 1 165 ? -0.259 0.236 -27.236 1.00 83.19 165 GLN A N 1
ATOM 1273 C CA . GLN A 1 165 ? -0.449 -1.170 -27.638 1.00 83.19 165 GLN A CA 1
ATOM 1274 C C . GLN A 1 165 ? 0.025 -2.196 -26.582 1.00 83.19 165 GLN A C 1
ATOM 1276 O O . GLN A 1 165 ? 0.791 -3.105 -26.891 1.00 83.19 165 GLN A O 1
ATOM 1281 N N . LYS A 1 166 ? -0.411 -2.035 -25.322 1.00 88.06 166 LYS A N 1
ATOM 1282 C CA . LYS A 1 166 ? 0.003 -2.851 -24.155 1.00 88.06 166 LYS A CA 1
ATOM 1283 C C . LYS A 1 166 ? 1.502 -2.802 -23.816 1.00 88.06 166 LYS A C 1
ATOM 1285 O O . LYS A 1 166 ? 1.958 -3.543 -22.954 1.00 88.06 166 LYS A O 1
ATOM 1290 N N . LYS A 1 167 ? 2.271 -1.905 -24.428 1.00 90.69 167 LYS A N 1
ATOM 1291 C CA . LYS A 1 167 ? 3.658 -1.629 -24.054 1.00 90.69 167 LYS A CA 1
ATOM 1292 C C . LYS A 1 167 ? 3.710 -0.349 -23.239 1.00 90.69 167 LYS A C 1
ATOM 1294 O O . LYS A 1 167 ? 3.128 0.658 -23.642 1.00 90.69 167 LYS A O 1
ATOM 1299 N N . MET A 1 168 ? 4.425 -0.376 -22.123 1.00 91.19 168 MET A N 1
ATOM 1300 C CA . MET A 1 168 ? 4.749 0.819 -21.350 1.00 91.19 168 MET A CA 1
ATOM 1301 C C . MET A 1 168 ? 6.210 1.180 -21.595 1.00 91.19 168 MET A C 1
ATOM 1303 O O . MET A 1 168 ? 7.088 0.338 -21.443 1.00 91.19 168 MET A O 1
ATOM 1307 N N . ARG A 1 169 ? 6.474 2.423 -21.996 1.00 91.19 169 ARG A N 1
ATOM 1308 C CA . ARG A 1 169 ? 7.822 2.942 -22.250 1.00 91.19 169 ARG A CA 1
ATOM 1309 C C . ARG A 1 169 ? 8.183 3.969 -21.188 1.00 91.19 169 ARG A C 1
ATOM 1311 O O . ARG A 1 169 ? 7.410 4.895 -20.952 1.00 91.19 169 ARG A O 1
ATOM 1318 N N . ILE A 1 170 ? 9.350 3.811 -20.578 1.00 87.19 170 ILE A N 1
ATOM 1319 C CA . ILE A 1 170 ? 9.867 4.684 -19.524 1.00 87.19 170 ILE A CA 1
ATOM 1320 C C . ILE A 1 170 ? 11.299 5.086 -19.889 1.00 87.19 170 ILE A C 1
ATOM 1322 O O . ILE A 1 170 ? 12.137 4.226 -20.146 1.00 87.19 170 ILE A O 1
ATOM 1326 N N . ALA A 1 171 ? 11.579 6.389 -19.922 1.00 85.19 171 ALA A N 1
ATOM 1327 C CA . ALA A 1 171 ? 12.919 6.908 -20.177 1.00 85.19 171 ALA A CA 1
ATOM 1328 C C . ALA A 1 171 ? 13.665 7.159 -18.863 1.00 85.19 171 ALA A C 1
ATOM 1330 O O . ALA A 1 171 ? 13.165 7.859 -17.983 1.00 85.19 171 ALA A O 1
ATOM 1331 N N . ILE A 1 172 ? 14.868 6.596 -18.753 1.00 78.81 172 ILE A N 1
ATOM 1332 C CA . ILE A 1 172 ? 15.715 6.634 -17.564 1.00 78.81 172 ILE A CA 1
ATOM 1333 C C . ILE A 1 172 ? 17.162 6.974 -17.963 1.00 78.81 172 ILE A C 1
ATOM 1335 O O . ILE A 1 172 ? 18.030 6.107 -17.987 1.00 78.81 172 ILE A O 1
ATOM 1339 N N . PRO A 1 173 ? 17.464 8.241 -18.287 1.00 69.88 173 PRO A N 1
ATOM 1340 C CA . PRO A 1 173 ? 18.761 8.612 -18.853 1.00 69.88 173 PRO A CA 1
ATOM 1341 C C . PRO A 1 173 ? 19.902 8.733 -17.825 1.00 69.88 173 PRO A C 1
ATOM 1343 O O . PRO A 1 173 ? 21.024 9.041 -18.212 1.00 69.88 173 PRO A O 1
ATOM 1346 N N . ARG A 1 174 ? 19.633 8.606 -16.518 1.00 72.06 174 ARG A N 1
ATOM 1347 C CA . ARG A 1 174 ? 20.613 8.879 -15.447 1.00 72.06 174 ARG A CA 1
ATOM 1348 C C . ARG A 1 174 ? 20.387 8.011 -14.206 1.00 72.06 174 ARG A C 1
ATOM 1350 O O . ARG A 1 174 ? 20.187 8.550 -13.123 1.00 72.06 174 ARG A O 1
ATOM 1357 N N . LEU A 1 175 ? 20.365 6.690 -14.356 1.00 71.44 175 LEU A N 1
ATOM 1358 C CA . LEU A 1 175 ? 20.341 5.782 -13.205 1.00 71.44 175 LEU A CA 1
ATOM 1359 C C . LEU A 1 175 ? 21.671 5.031 -13.091 1.00 71.44 175 LEU A C 1
ATOM 1361 O O . LEU A 1 175 ? 22.245 4.651 -14.106 1.00 71.44 175 LEU A O 1
ATOM 1365 N N . SER A 1 176 ? 22.146 4.828 -11.862 1.00 74.75 176 SER A N 1
ATOM 1366 C CA . SER A 1 176 ? 23.243 3.897 -11.586 1.00 74.75 176 SER A CA 1
ATOM 1367 C C . SER A 1 176 ? 22.774 2.444 -11.755 1.00 74.75 176 SER A C 1
ATOM 1369 O O . SER A 1 176 ? 21.575 2.169 -11.659 1.00 74.75 176 SER A O 1
ATOM 1371 N N . ASP A 1 177 ? 23.698 1.498 -11.946 1.00 72.88 177 ASP A N 1
ATOM 1372 C CA . ASP A 1 177 ? 23.366 0.063 -12.018 1.00 72.88 177 ASP A CA 1
ATOM 1373 C C . ASP A 1 177 ? 22.652 -0.436 -10.749 1.00 72.88 177 ASP A C 1
ATOM 1375 O O . ASP A 1 177 ? 21.726 -1.249 -10.815 1.00 72.88 177 ASP A O 1
ATOM 1379 N N . GLU A 1 178 ? 23.047 0.080 -9.582 1.00 74.75 178 GLU A N 1
ATOM 1380 C CA . GLU A 1 178 ? 22.430 -0.255 -8.297 1.00 74.75 178 GLU A CA 1
ATOM 1381 C C . GLU A 1 178 ? 20.978 0.235 -8.230 1.00 74.75 178 GLU A C 1
ATOM 1383 O O . GLU A 1 178 ? 20.067 -0.527 -7.889 1.00 74.75 178 GLU A O 1
ATOM 1388 N N . ASP A 1 179 ? 20.743 1.495 -8.607 1.00 75.00 179 ASP A N 1
ATOM 1389 C CA . ASP A 1 179 ? 19.394 2.051 -8.667 1.00 75.00 179 ASP A CA 1
ATOM 1390 C C . ASP A 1 179 ? 18.545 1.309 -9.699 1.00 75.00 179 ASP A C 1
ATOM 1392 O O . ASP A 1 179 ? 17.355 1.100 -9.472 1.00 75.00 179 ASP A O 1
ATOM 1396 N N . ALA A 1 180 ? 19.138 0.894 -10.825 1.00 76.19 180 ALA A N 1
ATOM 1397 C CA . ALA A 1 180 ? 18.419 0.245 -11.914 1.00 76.19 180 ALA A CA 1
ATOM 1398 C C . ALA A 1 180 ? 17.993 -1.167 -11.508 1.00 76.19 180 ALA A C 1
ATOM 1400 O O . ALA A 1 180 ? 16.845 -1.556 -11.741 1.00 76.19 180 ALA A O 1
ATOM 1401 N N . SER A 1 181 ? 18.881 -1.904 -10.838 1.00 78.31 181 SER A N 1
ATOM 1402 C CA . SER A 1 181 ? 18.594 -3.219 -10.262 1.00 78.31 181 SER A CA 1
ATOM 1403 C C . SER A 1 181 ? 17.469 -3.145 -9.228 1.00 78.31 181 SER A C 1
ATOM 1405 O O . SER A 1 181 ? 16.512 -3.921 -9.278 1.00 78.31 181 SER A O 1
ATOM 1407 N N . TRP A 1 182 ? 17.522 -2.150 -8.338 1.00 77.31 182 TRP A N 1
ATOM 1408 C CA . TRP A 1 182 ? 16.454 -1.915 -7.372 1.00 77.31 182 TRP A CA 1
ATOM 1409 C C . TRP A 1 182 ? 15.145 -1.508 -8.059 1.00 77.31 182 TRP A C 1
ATOM 1411 O O . TRP A 1 182 ? 14.071 -2.003 -7.721 1.00 77.31 182 TRP A O 1
ATOM 1421 N N . LEU A 1 183 ? 15.193 -0.619 -9.040 1.00 77.94 183 LEU A N 1
ATOM 1422 C CA . LEU A 1 183 ? 13.994 -0.046 -9.629 1.00 77.94 183 LEU A CA 1
ATOM 1423 C C . LEU A 1 183 ? 13.254 -1.015 -10.556 1.00 77.94 183 LEU A C 1
ATOM 1425 O O . LEU A 1 183 ? 12.026 -1.108 -10.517 1.00 77.94 183 LEU A O 1
ATOM 1429 N N . THR A 1 184 ? 13.982 -1.740 -11.397 1.00 83.12 184 THR A N 1
ATOM 1430 C CA . THR A 1 184 ? 13.396 -2.505 -12.506 1.00 83.12 184 THR A CA 1
ATOM 1431 C C . THR A 1 184 ? 12.224 -3.406 -12.079 1.00 83.12 184 THR A C 1
ATOM 1433 O O . THR A 1 184 ? 11.151 -3.271 -12.672 1.00 83.12 184 THR A O 1
ATOM 1436 N N . PRO A 1 185 ? 12.316 -4.226 -11.009 1.00 82.62 185 PRO A N 1
ATOM 1437 C CA . PRO A 1 185 ? 11.194 -5.062 -10.565 1.00 82.62 185 PRO A CA 1
ATOM 1438 C C . PRO A 1 185 ? 9.923 -4.267 -10.224 1.00 82.62 185 PRO A C 1
ATOM 1440 O O . PRO A 1 185 ? 8.808 -4.711 -10.502 1.00 82.62 185 PRO A O 1
ATOM 1443 N N . ARG A 1 186 ? 10.077 -3.064 -9.662 1.00 81.81 186 ARG A N 1
ATOM 1444 C CA . ARG A 1 186 ? 8.956 -2.193 -9.279 1.00 81.81 186 ARG A CA 1
ATOM 1445 C C . ARG A 1 186 ? 8.304 -1.559 -10.498 1.00 81.81 186 ARG A C 1
ATOM 1447 O O . ARG A 1 186 ? 7.080 -1.501 -10.559 1.00 81.81 186 ARG A O 1
ATOM 1454 N N . LEU A 1 187 ? 9.095 -1.141 -11.491 1.00 82.69 187 LEU A N 1
ATOM 1455 C CA . LEU A 1 187 ? 8.548 -0.665 -12.765 1.00 82.69 187 LEU A CA 1
ATOM 1456 C C . LEU A 1 187 ? 7.836 -1.781 -13.523 1.00 82.69 187 LEU A C 1
ATOM 1458 O O . LEU A 1 187 ? 6.797 -1.519 -14.119 1.00 82.69 187 LEU A O 1
ATOM 1462 N N . CYS A 1 188 ? 8.347 -3.014 -13.477 1.00 86.62 188 CYS A N 1
ATOM 1463 C CA . CYS A 1 188 ? 7.667 -4.172 -14.055 1.00 86.62 188 CYS A CA 1
ATOM 1464 C C . CYS A 1 188 ? 6.299 -4.391 -13.396 1.00 86.62 188 CYS A C 1
ATOM 1466 O O . CYS A 1 188 ? 5.291 -4.516 -14.091 1.00 86.62 188 CYS A O 1
ATOM 1468 N N . CYS A 1 189 ? 6.242 -4.363 -12.061 1.00 82.19 189 CYS A N 1
ATOM 1469 C CA . CYS A 1 189 ? 4.989 -4.498 -11.317 1.00 82.19 189 CYS A CA 1
ATOM 1470 C C . CYS A 1 189 ? 4.017 -3.335 -11.601 1.00 82.19 189 CYS A C 1
ATOM 1472 O O . CYS A 1 189 ? 2.829 -3.549 -11.859 1.00 82.19 189 CYS A O 1
ATOM 1474 N N . TYR A 1 190 ? 4.525 -2.099 -11.648 1.00 81.88 190 TYR A N 1
ATOM 1475 C CA . TYR A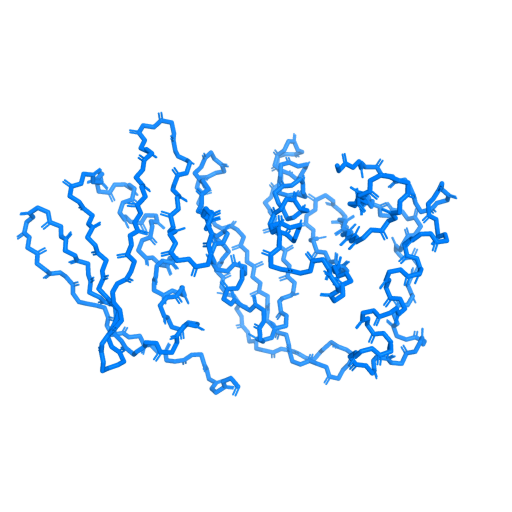 1 190 ? 3.747 -0.923 -12.034 1.00 81.88 190 TYR A CA 1
ATOM 1476 C C . TYR A 1 190 ? 3.182 -1.062 -13.455 1.00 81.88 190 TYR A C 1
ATOM 1478 O O . TYR A 1 190 ? 1.981 -0.928 -13.655 1.00 81.88 190 TYR A O 1
ATOM 1486 N N . ALA A 1 191 ? 4.009 -1.402 -14.441 1.00 85.06 191 ALA A N 1
ATOM 1487 C CA . ALA A 1 191 ? 3.574 -1.557 -15.825 1.00 85.06 191 ALA A CA 1
ATOM 1488 C C . ALA A 1 191 ? 2.516 -2.662 -15.975 1.00 85.06 191 ALA A C 1
ATOM 1490 O O . ALA A 1 191 ? 1.481 -2.437 -16.605 1.00 85.06 191 ALA A O 1
ATOM 1491 N N . SER A 1 192 ? 2.739 -3.812 -15.335 1.00 85.44 192 SER A N 1
ATOM 1492 C CA . SER A 1 192 ? 1.820 -4.954 -15.347 1.00 85.44 192 SER A CA 1
ATOM 1493 C C . SER A 1 192 ? 0.459 -4.587 -14.739 1.00 85.44 192 SER A C 1
ATOM 1495 O O . SER A 1 192 ? -0.588 -4.812 -15.348 1.00 85.44 192 SER A O 1
ATOM 1497 N N . SER A 1 193 ? 0.462 -3.872 -13.609 1.00 78.00 193 SER A N 1
ATOM 1498 C CA . SER A 1 193 ? -0.770 -3.378 -12.976 1.00 78.00 193 SER A CA 1
ATOM 1499 C C . SER A 1 193 ? -1.504 -2.272 -13.734 1.00 78.00 193 SER A C 1
ATOM 1501 O O . SER A 1 193 ? -2.671 -2.011 -13.457 1.00 78.00 193 SER A O 1
ATOM 1503 N N . HIS A 1 194 ? -0.857 -1.659 -14.725 1.00 80.75 194 HIS A N 1
ATOM 1504 C CA . HIS A 1 194 ? -1.471 -0.699 -15.645 1.00 80.75 194 HIS A CA 1
ATOM 1505 C C . HIS A 1 194 ? -1.783 -1.339 -17.012 1.00 80.75 194 HIS A C 1
ATOM 1507 O O . HIS A 1 194 ? -1.950 -0.640 -18.014 1.00 80.75 194 HIS A O 1
ATOM 1513 N N . GLY A 1 195 ? -1.863 -2.676 -17.060 1.00 83.75 195 GLY A N 1
ATOM 1514 C CA . GLY A 1 195 ? -2.305 -3.446 -18.223 1.00 83.75 195 GLY A CA 1
ATOM 1515 C C . GLY A 1 195 ? -1.253 -3.614 -19.321 1.00 83.75 195 GLY A C 1
ATOM 1516 O O . GLY A 1 195 ? -1.597 -4.012 -20.440 1.00 83.75 195 GLY A O 1
ATOM 1517 N N . ALA A 1 196 ? 0.016 -3.302 -19.042 1.00 88.88 196 ALA A N 1
ATOM 1518 C CA . ALA A 1 196 ? 1.095 -3.565 -19.980 1.00 88.88 196 ALA A CA 1
ATOM 1519 C C . ALA A 1 196 ? 1.528 -5.039 -19.919 1.00 88.88 196 ALA A C 1
ATOM 1521 O O . ALA A 1 196 ? 1.653 -5.616 -18.846 1.00 88.88 196 ALA A O 1
ATOM 1522 N N . ASN A 1 197 ? 1.820 -5.635 -21.074 1.00 91.69 197 ASN A N 1
ATOM 1523 C CA . ASN A 1 197 ? 2.456 -6.953 -21.186 1.00 91.69 197 ASN A CA 1
ATOM 1524 C C . ASN A 1 197 ? 3.961 -6.850 -21.486 1.00 91.69 197 ASN A C 1
ATOM 1526 O O . ASN A 1 197 ? 4.666 -7.852 -21.592 1.00 91.69 197 ASN A O 1
ATOM 1530 N N . THR A 1 198 ? 4.464 -5.636 -21.693 1.00 92.19 198 THR A N 1
ATOM 1531 C CA . THR A 1 198 ? 5.884 -5.375 -21.912 1.00 92.19 198 THR A CA 1
ATOM 1532 C C . THR A 1 198 ? 6.234 -4.009 -21.347 1.00 92.19 198 THR A C 1
ATOM 1534 O O . THR A 1 198 ? 5.609 -3.004 -21.700 1.00 92.19 198 THR A O 1
ATOM 1537 N N . LEU A 1 199 ? 7.262 -3.963 -20.506 1.00 91.94 199 LEU A N 1
ATOM 1538 C CA . LEU A 1 199 ? 7.928 -2.729 -20.110 1.00 91.94 199 LEU A CA 1
ATOM 1539 C C . LEU A 1 199 ? 9.146 -2.517 -21.012 1.00 91.94 199 LEU A C 1
ATOM 1541 O O . LEU A 1 199 ? 9.911 -3.443 -21.261 1.00 91.94 199 LEU A O 1
ATOM 1545 N N . ILE A 1 200 ? 9.339 -1.293 -21.489 1.00 91.56 200 ILE A N 1
ATOM 1546 C CA . ILE A 1 200 ? 10.526 -0.890 -22.239 1.00 91.56 200 ILE A CA 1
ATOM 1547 C C . ILE A 1 200 ? 11.193 0.257 -21.493 1.00 91.56 200 ILE A C 1
ATOM 1549 O O . ILE A 1 200 ? 10.601 1.328 -21.341 1.00 91.56 200 ILE A O 1
ATOM 1553 N N . LEU A 1 201 ? 12.427 0.034 -21.056 1.00 88.44 201 LEU A N 1
ATOM 1554 C CA . LEU A 1 201 ? 13.267 1.057 -20.451 1.00 88.44 201 LEU A CA 1
ATOM 1555 C C . LEU A 1 201 ? 14.191 1.639 -21.520 1.00 88.44 201 LEU A C 1
ATOM 1557 O O . LEU A 1 201 ? 14.920 0.900 -22.178 1.00 88.44 201 LEU A O 1
ATOM 1561 N N . GLN A 1 202 ? 14.141 2.957 -21.708 1.00 86.94 202 GLN A N 1
ATOM 1562 C CA . GLN A 1 202 ? 15.099 3.688 -22.538 1.00 86.94 202 GLN A CA 1
ATOM 1563 C C . GLN A 1 202 ? 16.199 4.240 -21.628 1.00 86.94 202 GLN A C 1
ATOM 1565 O O . GLN A 1 202 ? 15.962 5.197 -20.891 1.00 86.94 202 GLN A O 1
ATOM 1570 N N . ILE A 1 203 ? 17.374 3.622 -21.669 1.00 83.00 203 ILE A N 1
ATOM 1571 C CA . ILE A 1 203 ? 18.575 3.994 -20.906 1.00 83.00 203 ILE A CA 1
ATOM 1572 C C . ILE A 1 203 ? 19.634 4.580 -21.861 1.00 83.00 203 ILE A C 1
ATOM 1574 O O . ILE A 1 203 ? 19.465 4.472 -23.080 1.00 83.00 203 ILE A O 1
ATOM 1578 N N . PRO A 1 204 ? 20.706 5.233 -21.372 1.00 78.88 204 PRO A N 1
ATOM 1579 C CA . PRO A 1 204 ? 21.745 5.806 -22.238 1.00 78.88 204 PRO A CA 1
ATOM 1580 C C . PRO A 1 204 ? 22.364 4.804 -23.222 1.00 78.88 204 PRO A C 1
ATOM 1582 O O . PRO A 1 204 ? 22.694 5.169 -24.348 1.00 78.88 204 PRO A O 1
ATOM 1585 N N . GLU A 1 205 ? 22.477 3.542 -22.813 1.00 81.50 205 GLU A N 1
ATOM 1586 C CA . GLU A 1 205 ? 23.068 2.443 -23.578 1.00 81.50 205 GLU A CA 1
ATOM 1587 C C . GLU A 1 205 ? 22.114 1.872 -24.643 1.00 81.50 205 GLU A C 1
ATOM 1589 O O . GLU A 1 205 ? 22.545 1.103 -25.504 1.00 81.50 205 GLU A O 1
ATOM 1594 N N . GLY A 1 206 ? 20.826 2.237 -24.614 1.00 84.38 206 GLY A N 1
ATOM 1595 C CA . GLY A 1 206 ? 19.820 1.783 -25.573 1.00 84.38 206 GLY A CA 1
ATOM 1596 C C . GLY A 1 206 ? 18.478 1.409 -24.941 1.00 84.38 206 GLY A C 1
ATOM 1597 O O . GLY A 1 206 ? 18.082 1.919 -23.895 1.00 84.38 206 GLY A O 1
ATOM 1598 N N . GLU A 1 207 ? 17.736 0.524 -25.610 1.00 88.69 207 GLU A N 1
ATOM 1599 C CA . GLU A 1 207 ? 16.437 0.045 -25.126 1.00 88.69 207 GLU A CA 1
ATOM 1600 C C . GLU A 1 207 ? 16.545 -1.359 -24.542 1.00 88.69 207 GLU A C 1
ATOM 1602 O O . GLU A 1 207 ? 17.018 -2.283 -25.203 1.00 88.69 207 GLU A O 1
ATOM 1607 N N . VAL A 1 208 ? 16.021 -1.530 -23.329 1.00 89.81 208 VAL A N 1
ATOM 1608 C CA . VAL A 1 208 ? 15.886 -2.830 -22.666 1.00 89.81 208 VAL A CA 1
ATOM 1609 C C . VAL A 1 208 ? 14.403 -3.167 -22.551 1.00 89.81 208 VAL A C 1
ATOM 1611 O O . VAL A 1 208 ? 13.599 -2.328 -22.142 1.00 89.81 208 VAL A O 1
ATOM 1614 N N . GLN A 1 209 ? 14.023 -4.387 -22.934 1.00 92.19 209 GLN A N 1
ATOM 1615 C CA . GLN A 1 209 ? 12.631 -4.845 -22.917 1.00 92.19 209 GLN A CA 1
ATOM 1616 C C . GLN A 1 209 ? 12.438 -5.949 -21.882 1.00 92.19 209 GLN A C 1
ATOM 1618 O O . GLN A 1 209 ? 13.196 -6.915 -21.847 1.00 92.19 209 GLN A O 1
ATOM 1623 N N . PHE A 1 210 ? 11.379 -5.823 -21.092 1.00 89.81 210 PHE A N 1
ATOM 1624 C CA . PHE A 1 210 ? 10.975 -6.787 -20.081 1.00 89.81 210 PHE A CA 1
ATOM 1625 C C . PHE A 1 210 ? 9.586 -7.317 -20.445 1.00 89.81 210 PHE A C 1
ATOM 1627 O O . PHE A 1 210 ? 8.613 -6.557 -20.356 1.00 89.81 210 PHE A O 1
ATOM 1634 N N . PRO A 1 211 ? 9.460 -8.581 -20.889 1.00 89.50 211 PRO A N 1
ATOM 1635 C CA . PRO A 1 211 ? 8.154 -9.216 -20.995 1.00 89.50 211 PRO A CA 1
ATOM 1636 C C . PRO A 1 211 ? 7.557 -9.334 -19.592 1.00 89.50 211 PRO A C 1
ATOM 1638 O O . PRO A 1 211 ? 8.252 -9.696 -18.643 1.00 89.50 211 PRO A O 1
ATOM 1641 N N . LEU A 1 212 ? 6.283 -8.981 -19.456 1.00 86.50 212 LEU A N 1
ATOM 1642 C CA . LEU A 1 212 ? 5.587 -8.996 -18.178 1.00 86.50 212 LEU A CA 1
ATOM 1643 C C . LEU A 1 212 ? 4.580 -10.133 -18.183 1.00 86.50 212 LEU A C 1
ATOM 1645 O O . LEU A 1 212 ? 3.748 -10.232 -19.089 1.00 86.50 212 LEU A O 1
ATOM 1649 N N . GLU A 1 213 ? 4.629 -10.950 -17.141 1.00 70.25 213 GLU A N 1
ATOM 1650 C CA . GLU A 1 213 ? 3.487 -11.770 -16.776 1.00 70.25 213 GLU A CA 1
ATOM 1651 C C . GLU A 1 213 ? 2.392 -10.808 -16.296 1.00 70.25 213 GLU A C 1
ATOM 1653 O O . GLU A 1 213 ? 2.619 -9.950 -15.431 1.00 70.25 213 GLU A O 1
ATOM 1658 N N . LEU A 1 214 ? 1.220 -10.880 -16.931 1.00 57.25 214 LEU A 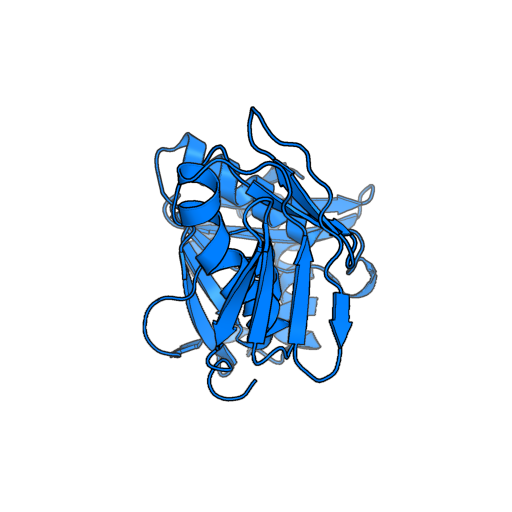N 1
ATOM 1659 C CA . LEU A 1 214 ? 0.042 -10.216 -16.385 1.00 57.25 214 LEU A CA 1
ATOM 1660 C C . LEU A 1 214 ? -0.210 -10.848 -15.012 1.00 57.25 214 LEU A C 1
ATOM 1662 O O . LEU A 1 214 ? -0.050 -12.064 -14.893 1.00 57.25 214 LEU A O 1
ATOM 1666 N N . PRO A 1 215 ? -0.578 -10.078 -13.977 1.00 53.56 215 PRO A N 1
ATOM 1667 C CA . PRO A 1 215 ? -0.977 -10.678 -12.714 1.00 53.56 215 PRO A CA 1
ATOM 1668 C C . PRO A 1 215 ? -2.172 -11.555 -13.067 1.00 53.56 215 PRO A C 1
ATOM 1670 O O . PRO A 1 215 ? -3.061 -11.052 -13.757 1.00 53.56 215 PRO A O 1
ATOM 1673 N N . ASP A 1 216 ? -2.122 -12.843 -12.716 1.00 45.12 216 ASP A N 1
ATOM 1674 C CA . ASP A 1 216 ? -3.143 -13.832 -13.072 1.00 45.12 216 ASP A CA 1
ATOM 1675 C C . ASP A 1 216 ? -4.535 -13.212 -12.917 1.00 45.12 216 ASP A C 1
ATOM 1677 O O . ASP A 1 216 ? -4.986 -13.007 -11.799 1.00 45.12 216 ASP A O 1
ATOM 1681 N N . ASN A 1 217 ? -5.116 -12.818 -14.057 1.00 38.50 217 ASN A N 1
ATOM 1682 C CA . ASN A 1 217 ? -6.347 -12.049 -14.257 1.00 38.50 217 ASN A CA 1
ATOM 1683 C C . ASN A 1 217 ? -6.807 -11.144 -13.088 1.00 38.50 217 ASN A C 1
ATOM 1685 O O . ASN A 1 217 ? -7.370 -11.621 -12.106 1.00 38.50 217 ASN A O 1
ATOM 1689 N N . PHE A 1 218 ? -6.653 -9.824 -13.264 1.00 40.84 218 PHE A N 1
ATOM 1690 C CA . PHE A 1 218 ? -7.377 -8.802 -12.491 1.00 40.84 218 PHE A CA 1
ATOM 1691 C C . PHE A 1 218 ? -8.890 -9.034 -12.450 1.00 40.84 218 PHE A C 1
ATOM 1693 O O . PHE A 1 218 ? -9.459 -9.376 -13.515 1.00 40.84 218 PHE A O 1
#

Radius of gyration: 17.92 Å; chains: 1; bounding box: 44×37×50 Å

Foldseek 3Di:
DDKDACVVCVVQLCVQLCQFCCVPVPQDPVQSDDPQSRVWIKDFDDDVPHTFWIWTDDPLAEIDSGGGHPVCPQVCRSVVRVVVSLVSSVVVVYWHKYWAQPLCLLVVLQFQWDFDDDWDDRRNTTTTMTTRDDDSQWTWHAPGPAWTFIRHPVDGDTWGWDDDPLETETEDADDDPRRCVSCVNSVLSNSLSVRHQKYWYQYNVGIDIDGHDRPPPD

Sequence (218 aa):
MREVSWADAQEALQSIRTQVFIEEQGIDPSDEWDPADQDAIHMLAQHGNTAVGCARILDLKKIGRMAVIREIRHRNVGSKLLRFAVTRIQEAGNMPTLGAQIGAIGFYASHGFLPEGPIFDDAGIPHRTMTLTGDHKKTLMPLDSKSLRFDTPDLLVAIEPKTSQKKMRIAIPRLSDEDASWLTPRLCCYASSHGANTLILQIPEGEVQFPLELPDNF

Secondary structure (DSSP, 8-state):
-EEE-HHHHHHHHHHHHIIIIIIIT---HHHH--GGGTTSEEEEEEETTEEEEEEEEETTTEEEEEEE-GGGTTSSHHHHHHHHHHHHHHHTT---EEEEEGGGHHHHHTTTEEEEEEEEEETTEEEEEEEE-S-TT-EEEEEETTEEEEEBTTB--EE--EEETTEEEEE-TT--HHHHHHHHHHHHHHHHHTT-SEEEEEETTEEEEEE-PPPS--

pLDDT: mean 85.66, std 13.67, range [38.5, 98.44]